Protein AF-A0A941CXC3-F1 (afdb_monomer)

Organism: NCBI:txid2803784

Secondary structure (DSSP, 8-state):
---------------SSHHHHHHHHH--SS-S-HHHHHHHHHHHHHHHHHS-HHHHHHHHHHHHHSHHHHHHHHHHHHHHHHH---TT--TTHHHHHHHHHHHTS-HHHHHHHHHT-B-TTSSBS-SSHHHHHHHHHHHHHHHS----------HHHHHHHTT-PPPPPP------HHHHHHHHHHHHT--

Solvent-accessible surface area (backbone atoms only — not comparable to full-atom values): 11355 Å² total; per-residue (Å²): 137,88,79,86,79,79,86,76,70,84,74,81,85,71,62,98,41,72,68,54,28,42,49,47,28,55,55,82,83,68,84,57,52,70,68,57,32,50,52,30,50,49,52,51,52,53,50,36,73,73,43,57,81,85,52,29,59,63,43,45,44,50,50,56,72,19,64,49,30,45,48,52,53,50,49,53,51,52,39,53,61,54,24,57,56,62,100,80,56,54,79,35,51,40,39,50,28,38,40,52,26,50,72,70,44,55,74,69,50,30,40,52,60,25,52,68,38,54,43,99,84,70,47,64,64,33,96,42,42,67,56,41,50,50,50,37,50,49,52,26,58,70,40,39,84,72,80,69,78,74,74,73,67,50,74,64,58,50,38,57,72,70,69,46,72,74,80,76,78,79,75,83,79,76,84,53,72,73,61,59,55,55,55,59,56,55,64,64,74,74,111

Mean predicted aligned error: 15.55 Å

pLDDT: mean 77.93, std 18.04, range [36.62, 97.31]

Foldseek 3Di:
DDDDDDPPDDQPPQDPDLVRLLVLLQDPPCPHDLSNVLVSLLVLVVCLVVDDPVCVVVSVCSQCVGPNNVVLVVLVVQLCVQLDQDPPDAPPSSLVSNLVSLVPDDQSSLQSVQQCDADPVSHRPDPHSVVVSVVSVVSNVVRDPPPPPPPPQPPVNVCVVVVNDPPDPPDDDDDPVVNVVVVVVVVVVVD

Structure (mmCIF, N/CA/C/O backbone):
data_AF-A0A941CXC3-F1
#
_entry.id   AF-A0A941CXC3-F1
#
loop_
_atom_site.group_PDB
_atom_site.id
_atom_site.type_symbol
_atom_site.label_atom_id
_atom_site.label_alt_id
_atom_site.label_comp_id
_atom_site.label_asym_id
_atom_site.label_entity_id
_atom_site.label_seq_id
_atom_site.pdbx_PDB_ins_code
_atom_site.Cartn_x
_atom_site.Cartn_y
_atom_site.Cartn_z
_atom_site.occupancy
_atom_site.B_iso_or_equiv
_atom_site.auth_seq_id
_atom_site.auth_comp_id
_atom_site.auth_asym_id
_atom_site.auth_atom_id
_atom_site.pdbx_PDB_model_num
ATOM 1 N N . MET A 1 1 ? -27.968 24.958 -20.791 1.00 41.75 1 MET A N 1
ATOM 2 C CA . MET A 1 1 ? -27.416 23.774 -21.482 1.00 41.75 1 MET A CA 1
ATOM 3 C C . MET A 1 1 ? -26.017 23.541 -20.934 1.00 41.75 1 MET A C 1
ATOM 5 O O . MET A 1 1 ? -25.109 24.283 -21.275 1.00 41.75 1 MET A O 1
ATOM 9 N N . GLN A 1 2 ? -25.897 22.619 -19.978 1.00 43.62 2 GLN A N 1
ATOM 10 C CA . GLN A 1 2 ? -24.629 22.172 -19.398 1.00 43.62 2 GLN A CA 1
ATOM 11 C C . GLN A 1 2 ? -23.952 21.214 -20.383 1.00 43.62 2 GLN A C 1
ATOM 13 O O . GLN A 1 2 ? -24.609 20.297 -20.870 1.00 43.62 2 GLN A O 1
ATOM 18 N N . ILE A 1 3 ? -22.657 21.391 -20.635 1.00 44.69 3 ILE A N 1
ATOM 19 C CA . ILE A 1 3 ? -21.800 20.315 -21.138 1.00 44.69 3 ILE A CA 1
ATOM 20 C C . ILE A 1 3 ? -20.687 20.101 -20.119 1.00 44.69 3 ILE A C 1
ATOM 22 O O . ILE A 1 3 ? -19.848 20.969 -19.884 1.00 44.69 3 ILE A O 1
ATOM 26 N N . ALA A 1 4 ? -20.772 18.958 -19.444 1.00 44.84 4 ALA A N 1
ATOM 27 C CA . ALA A 1 4 ? -19.771 18.455 -18.529 1.00 44.84 4 ALA A CA 1
ATOM 28 C C . ALA A 1 4 ? -18.527 18.090 -19.344 1.00 44.84 4 ALA A C 1
ATOM 30 O O . ALA A 1 4 ? -18.592 17.210 -20.199 1.00 44.84 4 ALA A O 1
ATOM 31 N N . ASN A 1 5 ? -17.414 18.780 -19.097 1.00 40.44 5 ASN A N 1
ATOM 32 C CA . ASN A 1 5 ? -16.121 18.349 -19.602 1.00 40.44 5 ASN A CA 1
ATOM 33 C C . ASN A 1 5 ? -15.460 17.524 -18.501 1.00 40.44 5 ASN A C 1
ATOM 35 O O . ASN A 1 5 ? -14.990 18.049 -17.492 1.00 40.44 5 ASN A O 1
ATOM 39 N N . THR A 1 6 ? -15.549 16.213 -18.673 1.00 45.56 6 THR A N 1
ATOM 40 C CA . THR A 1 6 ? -15.003 15.190 -17.794 1.00 45.56 6 THR A CA 1
ATOM 41 C C . THR A 1 6 ? -13.493 15.387 -17.671 1.00 45.56 6 THR A C 1
ATOM 43 O O . THR A 1 6 ? -12.761 15.266 -18.652 1.00 45.56 6 THR A O 1
ATOM 46 N N . LEU A 1 7 ? -13.029 15.697 -16.460 1.00 43.31 7 LEU A N 1
ATOM 47 C CA . LEU A 1 7 ? -11.620 15.693 -16.069 1.00 43.31 7 LEU A CA 1
ATOM 48 C C . LEU A 1 7 ? -11.106 14.245 -16.061 1.00 43.31 7 LEU A C 1
ATOM 50 O O . LEU A 1 7 ? -11.007 13.613 -15.016 1.00 43.31 7 LEU A O 1
ATOM 54 N N . ALA A 1 8 ? -10.791 13.711 -17.238 1.00 42.72 8 ALA A N 1
ATOM 55 C CA . ALA A 1 8 ? -9.829 12.627 -17.359 1.00 42.72 8 ALA A CA 1
ATOM 56 C C . ALA A 1 8 ? -8.440 13.277 -17.319 1.00 42.72 8 ALA A C 1
ATOM 58 O O . ALA A 1 8 ? -7.957 13.797 -18.324 1.00 42.72 8 ALA A O 1
ATOM 59 N N . GLY A 1 9 ? -7.837 13.340 -16.129 1.00 36.62 9 GLY A N 1
ATOM 60 C CA . GLY A 1 9 ? -6.429 13.715 -16.007 1.00 36.62 9 GLY A CA 1
ATOM 61 C C . GLY A 1 9 ? -5.564 12.753 -16.835 1.00 36.62 9 GLY A C 1
ATOM 62 O O . GLY A 1 9 ? -5.909 11.573 -16.935 1.00 36.62 9 GLY A O 1
ATOM 63 N N . PRO A 1 10 ? -4.472 13.221 -17.463 1.00 45.19 10 PRO A N 1
ATOM 64 C CA . PRO A 1 10 ? -3.587 12.339 -18.209 1.00 45.19 10 PRO A CA 1
ATOM 65 C C . PRO A 1 10 ? -2.981 11.316 -17.245 1.00 45.19 10 PRO A C 1
ATOM 67 O O . PRO A 1 10 ? -2.214 11.677 -16.354 1.00 45.19 10 PRO A O 1
ATOM 70 N N . SER A 1 11 ? -3.321 10.036 -17.419 1.00 43.31 11 SER A N 1
ATOM 71 C CA . SER A 1 11 ? -2.554 8.948 -16.815 1.00 43.31 11 SER A CA 1
ATOM 72 C C . SER A 1 11 ? -1.090 9.125 -17.236 1.00 43.31 11 SER A C 1
ATOM 74 O O . SER A 1 11 ? -0.839 9.323 -18.431 1.00 43.31 11 SER A O 1
ATOM 76 N N . PRO A 1 12 ? -0.119 9.114 -16.306 1.00 49.69 12 PRO A N 1
ATOM 77 C CA . PRO A 1 12 ? 1.278 9.275 -16.671 1.00 49.69 12 PRO A CA 1
ATOM 78 C C . PRO A 1 12 ? 1.664 8.147 -17.631 1.00 49.69 12 PRO A C 1
ATOM 80 O O . PRO A 1 12 ? 1.609 6.970 -17.278 1.00 49.69 12 PRO A O 1
ATOM 83 N N . VAL A 1 13 ? 2.012 8.518 -18.866 1.00 45.94 13 VAL A N 1
ATOM 84 C CA . VAL A 1 13 ? 2.498 7.592 -19.891 1.00 45.94 13 VAL A CA 1
ATOM 85 C C . VAL A 1 13 ? 3.809 7.008 -19.382 1.00 45.94 13 VAL A C 1
ATOM 87 O O . VAL A 1 13 ? 4.840 7.682 -19.362 1.00 45.94 13 VAL A O 1
ATOM 90 N N . LEU A 1 14 ? 3.746 5.773 -18.898 1.00 53.84 14 LEU A N 1
ATOM 91 C CA . LEU A 1 14 ? 4.909 5.040 -18.435 1.00 53.84 14 LEU A CA 1
ATOM 92 C C . LEU A 1 14 ? 5.689 4.470 -19.626 1.00 53.84 14 LEU A C 1
ATOM 94 O O . LEU A 1 14 ? 5.080 4.095 -20.627 1.00 53.84 14 LEU A O 1
ATOM 98 N N . PRO A 1 15 ? 7.023 4.367 -19.549 1.00 52.00 15 PRO A N 1
ATOM 99 C CA . PRO A 1 15 ? 7.791 3.795 -20.638 1.00 52.00 15 PRO A CA 1
ATOM 100 C C . PRO A 1 15 ? 7.637 2.265 -20.663 1.00 52.00 15 PRO A C 1
ATOM 102 O O . PRO A 1 15 ? 7.879 1.593 -19.666 1.00 52.00 15 PRO A O 1
ATOM 105 N N . ASP A 1 16 ? 7.303 1.716 -21.833 1.00 60.91 16 ASP A N 1
ATOM 106 C CA . ASP A 1 16 ? 6.946 0.305 -22.102 1.00 60.91 16 ASP A CA 1
ATOM 107 C C . ASP A 1 16 ? 7.996 -0.766 -21.709 1.00 60.91 16 ASP A C 1
ATOM 109 O O . ASP A 1 16 ? 7.760 -1.975 -21.830 1.00 60.91 16 ASP A O 1
ATOM 113 N N . THR A 1 17 ? 9.172 -0.360 -21.223 1.00 72.81 17 THR A N 1
ATOM 114 C CA . THR A 1 17 ? 10.321 -1.247 -20.996 1.00 72.81 17 THR A CA 1
ATOM 115 C C . THR A 1 17 ? 10.717 -1.344 -19.524 1.00 72.81 17 THR A C 1
ATOM 117 O O . THR A 1 17 ? 10.723 -0.358 -18.788 1.00 72.81 17 THR A O 1
ATOM 120 N N . VAL A 1 18 ? 11.161 -2.540 -19.120 1.00 79.31 18 VAL A N 1
ATOM 121 C CA . VAL A 1 18 ? 11.690 -2.828 -17.772 1.00 79.31 18 VAL A CA 1
ATOM 122 C C . VAL A 1 18 ? 12.831 -1.880 -17.395 1.00 79.31 18 VAL A C 1
ATOM 124 O O . VAL A 1 18 ? 12.894 -1.412 -16.263 1.00 79.31 18 VAL A O 1
ATOM 127 N N . ALA A 1 19 ? 13.718 -1.567 -18.345 1.00 79.88 19 ALA A N 1
ATOM 128 C CA . ALA A 1 19 ? 14.849 -0.671 -18.117 1.00 79.88 19 ALA A CA 1
ATOM 129 C C . ALA A 1 19 ? 14.396 0.754 -17.771 1.00 79.88 19 ALA A C 1
ATOM 131 O O . ALA A 1 19 ? 14.942 1.376 -16.865 1.00 79.88 19 ALA A O 1
ATOM 132 N N . ALA A 1 20 ? 13.375 1.261 -18.459 1.00 81.44 20 ALA A N 1
ATOM 133 C CA . ALA A 1 20 ? 12.888 2.609 -18.231 1.00 81.44 20 ALA A CA 1
ATOM 134 C C . ALA A 1 20 ? 12.071 2.720 -16.933 1.00 81.44 20 ALA A C 1
ATOM 136 O O . ALA A 1 20 ? 12.259 3.675 -16.183 1.00 81.44 20 ALA A O 1
ATOM 137 N N . ALA A 1 21 ? 11.262 1.709 -16.597 1.00 83.06 21 ALA A N 1
ATOM 138 C CA . ALA A 1 21 ? 10.631 1.627 -15.280 1.00 83.06 21 ALA A CA 1
ATOM 139 C C . ALA A 1 21 ? 11.682 1.534 -14.155 1.00 83.06 21 ALA A C 1
ATOM 141 O O . ALA A 1 21 ? 11.579 2.231 -13.148 1.00 83.06 21 ALA A O 1
ATOM 142 N N . ALA A 1 22 ? 12.751 0.753 -14.345 1.00 85.38 22 ALA A N 1
ATOM 143 C CA . ALA A 1 22 ? 13.839 0.657 -13.374 1.00 85.38 22 ALA A CA 1
ATOM 144 C C . ALA A 1 22 ? 14.574 1.993 -13.175 1.00 85.38 22 ALA A C 1
ATOM 146 O O . ALA A 1 22 ? 14.933 2.311 -12.042 1.00 85.38 22 ALA A O 1
ATOM 147 N N . LEU A 1 23 ? 14.767 2.789 -14.233 1.00 87.56 23 LEU A N 1
ATOM 148 C CA . LEU A 1 23 ? 15.344 4.135 -14.134 1.00 87.56 23 LEU A CA 1
ATOM 149 C C . LEU A 1 23 ? 14.471 5.073 -13.294 1.00 87.56 23 LEU A C 1
ATOM 151 O O . LEU A 1 23 ? 15.000 5.757 -12.423 1.00 87.56 23 LEU A O 1
ATOM 155 N N . VAL A 1 24 ? 13.149 5.050 -13.497 1.00 89.38 24 VAL A N 1
ATOM 156 C CA . VAL A 1 24 ? 12.194 5.824 -12.683 1.00 89.38 24 VAL A CA 1
ATOM 157 C C . VAL A 1 24 ? 12.299 5.435 -11.204 1.00 89.38 24 VAL A C 1
ATOM 159 O O . VAL A 1 24 ? 12.355 6.307 -10.339 1.00 89.38 24 VAL A O 1
ATOM 162 N N . LEU A 1 25 ? 12.410 4.137 -10.895 1.00 90.25 25 LEU A N 1
ATOM 163 C CA . LEU A 1 25 ? 12.574 3.662 -9.513 1.00 90.25 25 LEU A CA 1
ATOM 164 C C . LEU A 1 25 ? 13.929 4.024 -8.882 1.00 90.25 25 LEU A C 1
ATOM 166 O O . LEU A 1 25 ? 14.043 4.077 -7.654 1.00 90.25 25 LEU A O 1
ATOM 170 N N . HIS A 1 26 ? 14.959 4.242 -9.705 1.00 91.06 26 HIS A N 1
ATOM 171 C CA . HIS A 1 26 ? 16.300 4.647 -9.274 1.00 91.06 26 HIS A CA 1
ATOM 172 C C . HIS A 1 26 ? 16.500 6.157 -9.217 1.00 91.06 26 HIS A C 1
ATOM 174 O O . HIS A 1 26 ? 17.567 6.604 -8.783 1.00 91.06 26 HIS A O 1
ATOM 180 N N . ASP A 1 27 ? 15.497 6.941 -9.607 1.00 87.88 27 ASP A N 1
ATOM 181 C CA . ASP A 1 27 ? 15.598 8.383 -9.547 1.00 87.88 27 ASP A CA 1
ATOM 182 C C . ASP A 1 27 ? 15.726 8.871 -8.096 1.00 87.88 27 ASP A C 1
ATOM 184 O O . ASP A 1 27 ? 14.856 8.665 -7.251 1.00 87.88 27 ASP A O 1
ATOM 188 N N . ARG A 1 28 ? 16.846 9.542 -7.823 1.00 85.25 28 ARG A N 1
ATOM 189 C CA . ARG A 1 28 ? 17.132 10.237 -6.559 1.00 85.25 28 ARG A CA 1
ATOM 190 C C . ARG A 1 28 ? 17.134 11.753 -6.720 1.00 85.25 28 ARG A C 1
ATOM 192 O O . ARG A 1 28 ? 17.307 12.462 -5.735 1.00 85.25 28 ARG A O 1
ATOM 199 N N . SER A 1 29 ? 17.005 12.242 -7.953 1.00 84.88 29 SER A N 1
ATOM 200 C CA . SER A 1 29 ? 17.050 13.671 -8.264 1.00 84.88 29 SER A CA 1
ATOM 201 C C . SER A 1 29 ? 15.715 14.372 -8.012 1.00 84.88 29 SER A C 1
ATOM 203 O O . SER A 1 29 ? 15.680 15.599 -7.961 1.00 84.88 29 SER A O 1
ATOM 205 N N . GLY A 1 30 ? 14.634 13.602 -7.830 1.00 81.50 30 GLY A N 1
ATOM 206 C CA . GLY A 1 30 ? 13.275 14.124 -7.694 1.00 81.50 30 GLY A CA 1
ATOM 207 C C . GLY A 1 30 ? 12.657 14.527 -9.035 1.00 81.50 30 GLY A C 1
ATOM 208 O O . GLY A 1 30 ? 11.661 15.243 -9.057 1.00 81.50 30 GLY A O 1
ATOM 209 N N . ALA A 1 31 ? 13.246 14.093 -10.151 1.00 86.38 31 ALA A N 1
ATOM 210 C CA . ALA A 1 31 ? 12.710 14.309 -11.490 1.00 86.38 31 ALA A CA 1
ATOM 211 C C . ALA A 1 31 ? 11.446 13.473 -11.746 1.00 86.38 31 ALA A C 1
ATOM 213 O O . ALA A 1 31 ? 10.583 13.879 -12.522 1.00 86.38 31 ALA A O 1
ATOM 214 N N . SER A 1 32 ? 11.337 12.312 -11.099 1.00 88.81 32 SER A N 1
ATOM 215 C CA . SER A 1 32 ? 10.154 11.456 -11.127 1.00 88.81 32 SER A CA 1
ATOM 216 C C . SER A 1 32 ? 9.243 11.780 -9.948 1.00 88.81 32 SER A C 1
ATOM 218 O O . SER A 1 32 ? 9.668 11.756 -8.794 1.00 88.81 32 SER A O 1
ATOM 220 N N . SER A 1 33 ? 7.971 12.043 -10.235 1.00 90.38 33 SER A N 1
ATOM 221 C CA . SER A 1 33 ? 6.933 12.184 -9.208 1.00 90.38 33 SER A CA 1
ATOM 222 C C . SER A 1 33 ? 6.647 10.854 -8.501 1.00 90.38 33 SER A C 1
ATOM 224 O O . SER A 1 33 ? 6.893 9.774 -9.048 1.00 90.38 33 SER A O 1
ATOM 226 N N . LEU A 1 34 ? 6.071 10.925 -7.298 1.00 90.06 34 LEU A N 1
ATOM 227 C CA . LEU A 1 34 ? 5.675 9.742 -6.531 1.00 90.06 34 LEU A CA 1
ATOM 228 C C . LEU A 1 34 ? 4.693 8.850 -7.309 1.00 90.06 34 LEU A C 1
ATOM 230 O O . LEU A 1 34 ? 4.873 7.635 -7.343 1.00 90.06 34 LEU A O 1
ATOM 234 N N . ASP A 1 35 ? 3.716 9.435 -8.005 1.00 88.19 35 ASP A N 1
ATOM 235 C CA . ASP A 1 35 ? 2.773 8.695 -8.853 1.00 88.19 35 ASP A CA 1
ATOM 236 C C . ASP A 1 35 ? 3.461 7.948 -10.001 1.00 88.19 35 ASP A C 1
ATOM 238 O O . ASP A 1 35 ? 3.111 6.805 -10.306 1.00 88.19 35 ASP A O 1
ATOM 242 N N . GLN A 1 36 ? 4.478 8.558 -10.619 1.00 89.56 36 GLN A N 1
ATOM 243 C CA . GLN A 1 36 ? 5.278 7.903 -11.656 1.00 89.56 36 GLN A CA 1
ATOM 244 C C . GLN A 1 36 ? 6.085 6.734 -11.083 1.00 89.56 36 GLN A C 1
ATOM 246 O O . GLN A 1 36 ? 6.129 5.666 -11.694 1.00 89.56 36 GLN A O 1
ATOM 251 N N . GLN A 1 37 ? 6.686 6.909 -9.904 1.00 91.69 37 GLN A N 1
ATOM 252 C CA . GLN A 1 37 ? 7.426 5.846 -9.221 1.00 91.69 37 GLN A CA 1
ATOM 253 C C . GLN A 1 37 ? 6.510 4.695 -8.791 1.00 91.69 37 GLN A C 1
ATOM 255 O O . GLN A 1 37 ? 6.845 3.534 -9.024 1.00 91.69 37 GLN A O 1
ATOM 260 N N . LEU A 1 38 ? 5.328 4.992 -8.243 1.00 90.81 38 LEU A N 1
ATOM 261 C CA . LEU A 1 38 ? 4.326 3.987 -7.879 1.00 90.81 38 LEU A CA 1
ATOM 262 C C . LEU A 1 38 ? 3.837 3.205 -9.093 1.00 90.81 38 LEU A C 1
ATOM 264 O O . LEU A 1 38 ? 3.817 1.976 -9.062 1.00 90.81 38 LEU A O 1
ATOM 268 N N . SER A 1 39 ? 3.509 3.902 -10.177 1.00 88.69 39 SER A N 1
ATOM 269 C CA . SER A 1 39 ? 3.046 3.260 -11.406 1.00 88.69 39 SER A CA 1
ATOM 270 C C . SER A 1 39 ? 4.140 2.373 -12.024 1.00 88.69 39 SER A C 1
ATOM 272 O O . SER A 1 39 ? 3.863 1.245 -12.429 1.00 88.69 39 SER A O 1
ATOM 274 N N . ALA A 1 40 ? 5.406 2.814 -12.011 1.00 90.31 40 ALA A N 1
ATOM 275 C CA . ALA A 1 40 ? 6.552 2.000 -12.435 1.00 90.31 40 ALA A CA 1
ATOM 276 C C . ALA A 1 40 ? 6.787 0.779 -11.553 1.00 90.31 40 ALA A C 1
ATOM 278 O O . ALA A 1 40 ? 7.082 -0.307 -12.056 1.00 90.31 40 ALA A O 1
ATOM 279 N N . TYR A 1 41 ? 6.623 0.941 -10.245 1.00 91.06 41 TYR A N 1
ATOM 280 C CA . TYR A 1 41 ? 6.741 -0.155 -9.300 1.00 91.06 41 TYR A CA 1
ATOM 281 C C . TYR A 1 41 ? 5.651 -1.204 -9.535 1.00 91.06 41 TYR A C 1
ATOM 283 O O . TYR A 1 41 ? 5.946 -2.397 -9.581 1.00 91.06 41 TYR A O 1
ATOM 291 N N . GLN A 1 42 ? 4.405 -0.775 -9.734 1.00 89.00 42 GLN A N 1
ATOM 292 C CA . GLN A 1 42 ? 3.274 -1.664 -9.997 1.00 89.00 42 GLN A CA 1
ATOM 293 C C . GLN A 1 42 ? 3.405 -2.398 -11.335 1.00 89.00 42 GLN A C 1
ATOM 295 O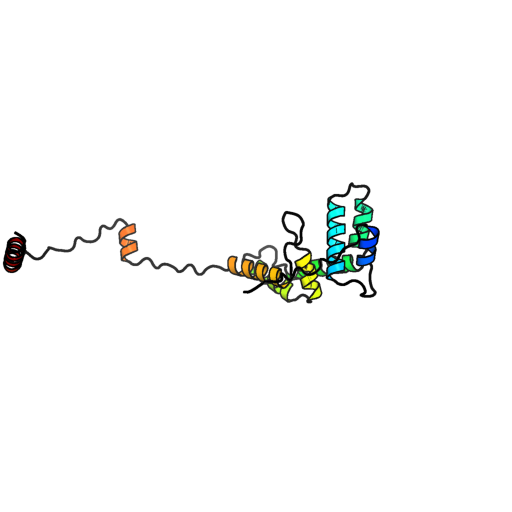 O . GLN A 1 42 ? 3.167 -3.606 -11.372 1.00 89.00 42 GLN A O 1
ATOM 300 N N . ASP A 1 43 ? 3.824 -1.715 -12.406 1.00 87.38 43 ASP A N 1
ATOM 301 C CA . ASP A 1 43 ? 4.060 -2.353 -13.707 1.00 87.38 43 ASP A CA 1
ATOM 302 C C . ASP A 1 43 ? 5.152 -3.427 -13.598 1.00 87.38 43 ASP A C 1
ATOM 304 O O . ASP A 1 43 ? 4.943 -4.585 -13.968 1.00 87.38 43 ASP A O 1
ATOM 308 N N . LEU A 1 44 ? 6.290 -3.098 -12.975 1.00 88.50 44 LEU A N 1
ATOM 309 C CA . LEU A 1 44 ? 7.363 -4.067 -12.739 1.00 88.50 44 LEU A CA 1
ATOM 310 C C . LEU A 1 44 ? 6.921 -5.225 -11.837 1.00 88.50 44 LEU A C 1
ATOM 312 O O . LEU A 1 44 ? 7.269 -6.374 -12.113 1.00 88.50 44 LEU A O 1
ATOM 316 N N . ALA A 1 45 ? 6.132 -4.961 -10.794 1.00 89.12 45 ALA A N 1
ATOM 317 C CA . ALA A 1 45 ? 5.595 -5.994 -9.912 1.00 89.12 45 ALA A CA 1
ATOM 318 C C . ALA A 1 45 ? 4.606 -6.913 -10.644 1.00 89.12 45 ALA A C 1
ATOM 320 O O . ALA A 1 45 ? 4.628 -8.128 -10.443 1.00 89.12 45 ALA A O 1
ATOM 321 N N . SER A 1 46 ? 3.772 -6.359 -11.526 1.00 86.88 46 SER A N 1
ATOM 322 C CA . SER A 1 46 ? 2.854 -7.121 -12.374 1.00 86.88 46 SER A CA 1
ATOM 323 C C . SER A 1 46 ? 3.615 -8.032 -13.339 1.00 86.88 46 SER A C 1
ATOM 325 O O . SER A 1 46 ? 3.389 -9.246 -13.366 1.00 86.88 46 SER A O 1
ATOM 327 N N . ARG A 1 47 ? 4.613 -7.480 -14.040 1.00 87.31 47 ARG A N 1
ATOM 328 C CA . ARG A 1 47 ? 5.508 -8.243 -14.921 1.00 87.31 47 ARG A CA 1
ATOM 329 C C . ARG A 1 47 ? 6.260 -9.325 -14.157 1.00 87.31 47 ARG A C 1
ATOM 331 O O . ARG A 1 47 ? 6.355 -10.443 -14.645 1.00 87.31 47 ARG A O 1
ATOM 338 N N . TRP A 1 48 ? 6.736 -9.041 -12.944 1.00 88.44 48 TRP A N 1
ATOM 339 C CA . TRP A 1 48 ? 7.402 -10.030 -12.095 1.00 88.44 48 TRP A CA 1
ATOM 340 C C . TRP A 1 48 ? 6.490 -11.213 -11.741 1.00 88.44 48 TRP A C 1
ATOM 342 O O . TRP A 1 48 ? 6.933 -12.360 -11.816 1.00 88.44 48 TRP A O 1
ATOM 352 N N . ARG A 1 49 ? 5.210 -10.965 -11.417 1.00 84.94 49 ARG A N 1
ATOM 353 C CA . ARG A 1 49 ? 4.233 -12.039 -11.146 1.00 84.94 49 ARG A CA 1
ATOM 354 C C . ARG A 1 49 ? 3.991 -12.919 -12.375 1.00 84.94 49 ARG A C 1
ATOM 356 O O . ARG A 1 49 ? 3.878 -14.135 -12.231 1.00 84.94 49 ARG A O 1
ATOM 363 N N . ALA A 1 50 ? 3.936 -12.317 -13.562 1.00 85.94 50 ALA A N 1
ATOM 364 C CA . ALA A 1 50 ? 3.716 -13.021 -14.826 1.00 85.94 50 ALA A CA 1
ATOM 365 C C . ALA A 1 50 ? 4.993 -13.652 -15.421 1.00 85.94 50 ALA A C 1
ATOM 367 O O . ALA A 1 50 ? 4.902 -14.518 -16.290 1.00 85.94 50 ALA A O 1
ATOM 368 N N . ALA A 1 51 ? 6.180 -13.237 -14.969 1.00 86.00 51 ALA A N 1
ATOM 369 C CA . ALA A 1 51 ? 7.452 -13.629 -15.565 1.00 86.00 51 ALA A CA 1
ATOM 370 C C . ALA A 1 51 ? 7.820 -15.107 -15.314 1.00 86.00 51 ALA A C 1
ATOM 372 O O . ALA A 1 51 ? 7.528 -15.654 -14.237 1.00 86.00 51 ALA A O 1
ATOM 373 N N . PRO A 1 52 ? 8.535 -15.745 -16.264 1.00 83.81 52 PRO A N 1
ATOM 374 C CA . PRO A 1 52 ? 9.169 -17.042 -16.053 1.00 83.81 52 PRO A CA 1
ATOM 375 C C . PRO A 1 52 ? 10.324 -16.936 -15.045 1.00 83.81 52 PRO A C 1
ATOM 377 O O . PRO A 1 52 ? 10.875 -15.861 -14.802 1.00 83.81 52 PRO A O 1
ATOM 380 N N . SER A 1 53 ? 10.725 -18.069 -14.460 1.00 79.00 53 SER A N 1
ATOM 381 C CA . SER A 1 53 ? 11.738 -18.112 -13.393 1.00 79.00 53 SER A CA 1
ATOM 382 C C . SER A 1 53 ? 13.085 -17.475 -13.770 1.00 79.00 53 SER A C 1
ATOM 384 O O . SER A 1 53 ? 13.754 -16.953 -12.883 1.00 79.00 53 SER A O 1
ATOM 386 N N . SER A 1 54 ? 13.467 -17.481 -15.054 1.00 78.19 54 SER A N 1
ATOM 387 C CA . SER A 1 54 ? 14.704 -16.857 -15.556 1.00 78.19 54 SER A CA 1
ATOM 388 C C . SER A 1 54 ? 14.727 -15.338 -15.374 1.00 78.19 54 SER A C 1
ATOM 390 O O . SER A 1 54 ? 15.763 -14.772 -15.035 1.00 78.19 54 SER A O 1
ATOM 392 N N . ASP A 1 55 ? 13.575 -14.686 -15.536 1.00 79.19 55 ASP A N 1
ATOM 393 C CA . ASP A 1 55 ? 13.479 -13.224 -15.605 1.00 79.19 55 ASP A CA 1
ATOM 394 C C . ASP A 1 55 ? 13.052 -12.629 -14.257 1.00 79.19 55 ASP A C 1
ATOM 396 O O . ASP A 1 55 ? 13.328 -11.465 -13.948 1.00 79.19 55 ASP A O 1
ATOM 400 N N . ARG A 1 56 ? 12.439 -13.453 -13.395 1.00 85.00 56 ARG A N 1
ATOM 401 C CA . ARG A 1 56 ? 12.020 -13.059 -12.044 1.00 85.00 56 ARG A CA 1
ATOM 402 C C . ARG A 1 56 ? 13.162 -12.540 -11.189 1.00 85.00 56 ARG A C 1
ATOM 404 O O . ARG A 1 56 ? 12.922 -11.652 -10.379 1.00 85.00 56 ARG A O 1
ATOM 411 N N . GLN A 1 57 ? 14.378 -13.068 -11.326 1.00 84.38 57 GLN A N 1
ATOM 412 C CA . GLN A 1 57 ? 15.493 -12.625 -10.487 1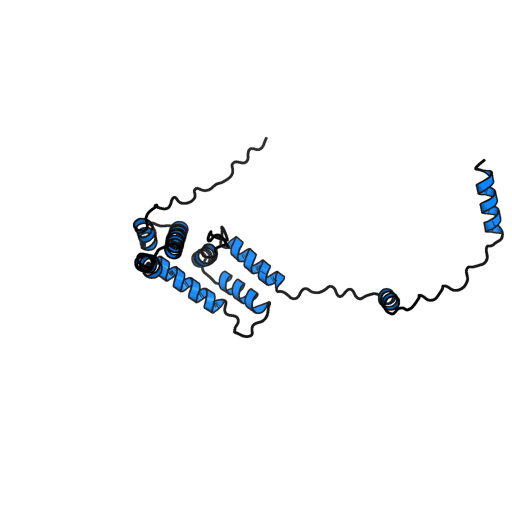.00 84.38 57 GLN A CA 1
ATOM 413 C C . GLN A 1 57 ? 15.927 -11.194 -10.830 1.00 84.38 57 GLN A C 1
ATOM 415 O O . GLN A 1 57 ? 16.146 -10.388 -9.927 1.00 84.38 57 GLN A O 1
ATOM 420 N N . ALA A 1 58 ? 16.010 -10.859 -12.120 1.00 82.50 58 ALA A N 1
ATOM 421 C CA . ALA A 1 58 ? 16.361 -9.512 -12.566 1.00 82.50 58 ALA A CA 1
ATOM 422 C C . ALA A 1 58 ? 15.273 -8.494 -12.187 1.00 82.50 58 ALA A C 1
ATOM 424 O O . ALA A 1 58 ? 15.574 -7.428 -11.650 1.00 82.50 58 ALA A O 1
ATOM 425 N N . LEU A 1 59 ? 14.004 -8.858 -12.392 1.00 86.38 59 LEU A N 1
ATOM 426 C CA . LEU A 1 59 ? 12.855 -8.037 -12.007 1.00 86.38 59 LEU A CA 1
ATOM 427 C C . LEU A 1 59 ? 12.754 -7.858 -10.485 1.00 86.38 59 LEU A C 1
ATOM 429 O O . LEU A 1 59 ? 12.492 -6.753 -10.018 1.00 86.38 59 LEU A O 1
ATOM 433 N N . ALA A 1 60 ? 13.026 -8.910 -9.704 1.00 86.94 60 ALA A N 1
ATOM 434 C CA . ALA A 1 60 ? 13.067 -8.820 -8.246 1.00 86.94 60 ALA A CA 1
ATOM 435 C C . ALA A 1 60 ? 14.133 -7.824 -7.787 1.00 86.94 60 ALA A C 1
ATOM 437 O O . ALA A 1 60 ? 13.822 -6.943 -6.995 1.00 86.94 60 ALA A O 1
ATOM 438 N N . LYS A 1 61 ? 15.354 -7.902 -8.333 1.00 84.19 61 LYS A N 1
ATOM 439 C CA . LYS A 1 61 ? 16.412 -6.934 -8.014 1.00 84.19 61 LYS A CA 1
ATOM 440 C C . LYS A 1 61 ? 15.993 -5.502 -8.331 1.00 84.19 61 LYS A C 1
ATOM 442 O O . LYS A 1 61 ? 16.154 -4.634 -7.483 1.00 84.19 61 LYS A O 1
ATOM 447 N N . ALA A 1 62 ? 15.398 -5.253 -9.497 1.00 84.44 62 ALA A N 1
ATOM 448 C CA . ALA A 1 62 ? 14.912 -3.917 -9.847 1.00 84.44 62 ALA A CA 1
ATOM 449 C C . ALA A 1 62 ? 13.851 -3.394 -8.852 1.00 84.44 62 ALA A C 1
ATOM 451 O O . ALA A 1 62 ? 13.868 -2.218 -8.483 1.00 84.44 62 ALA A O 1
ATOM 452 N N . LEU A 1 63 ? 12.963 -4.273 -8.376 1.00 89.44 63 LEU A N 1
ATOM 453 C CA . LEU A 1 63 ? 11.931 -3.941 -7.392 1.00 89.44 63 LEU A CA 1
ATOM 454 C C . LEU A 1 63 ? 12.479 -3.747 -5.973 1.00 89.44 63 LEU A C 1
ATOM 456 O O . LEU A 1 63 ? 11.953 -2.906 -5.255 1.00 89.44 63 LEU A O 1
ATOM 460 N N . THR A 1 64 ? 13.494 -4.504 -5.546 1.00 88.88 64 THR A N 1
ATOM 461 C CA . THR A 1 64 ? 13.963 -4.502 -4.146 1.00 88.88 64 THR A CA 1
ATOM 462 C C . THR A 1 64 ? 15.216 -3.668 -3.904 1.00 88.88 64 THR A C 1
ATOM 464 O O . THR A 1 64 ? 15.403 -3.155 -2.805 1.00 88.88 64 THR A O 1
ATOM 467 N N . GLU A 1 65 ? 16.102 -3.546 -4.892 1.00 89.19 65 GLU A N 1
ATOM 468 C CA . GLU A 1 65 ? 17.370 -2.812 -4.756 1.00 89.19 65 GLU A CA 1
ATOM 469 C C . GLU A 1 65 ? 17.224 -1.324 -5.110 1.00 89.19 65 GLU A C 1
ATOM 471 O O . GLU A 1 65 ? 18.099 -0.522 -4.777 1.00 89.19 65 GLU A O 1
ATOM 476 N N . SER A 1 66 ? 16.107 -0.929 -5.732 1.00 91.75 66 SER A N 1
ATOM 477 C CA . SER A 1 66 ? 15.840 0.476 -6.029 1.00 91.75 66 SER A CA 1
ATOM 478 C C . SER A 1 66 ? 15.581 1.295 -4.751 1.00 91.75 66 SER A C 1
ATOM 480 O O . SER A 1 66 ? 14.955 0.796 -3.812 1.00 91.75 66 SER A O 1
ATOM 482 N N . PRO A 1 67 ? 16.005 2.574 -4.699 1.00 92.38 67 PRO A N 1
ATOM 483 C CA . PRO A 1 67 ? 15.673 3.497 -3.611 1.00 92.38 67 PRO A CA 1
ATOM 484 C C . PRO A 1 67 ? 14.172 3.558 -3.323 1.00 92.38 67 PRO A C 1
ATOM 486 O O . PRO A 1 67 ? 13.764 3.526 -2.162 1.00 92.38 67 PRO A O 1
ATOM 489 N N . PHE A 1 68 ? 13.345 3.595 -4.373 1.00 93.56 68 PHE A N 1
ATOM 490 C CA . PHE A 1 68 ? 11.897 3.572 -4.211 1.00 93.56 68 PHE A CA 1
ATOM 491 C C . PHE A 1 68 ? 11.398 2.241 -3.634 1.00 93.56 68 PHE A C 1
ATOM 493 O O . PHE A 1 68 ? 10.591 2.238 -2.708 1.00 93.56 68 PHE A O 1
ATOM 500 N N . GLY A 1 69 ? 11.925 1.108 -4.104 1.00 93.00 69 GLY A N 1
ATOM 501 C CA . GLY A 1 69 ? 11.623 -0.211 -3.547 1.00 93.00 69 GLY A CA 1
ATOM 502 C C . GLY A 1 69 ? 11.962 -0.341 -2.061 1.00 93.00 69 GLY A C 1
ATOM 503 O O . GLY A 1 69 ? 11.163 -0.859 -1.278 1.00 93.00 69 GLY A O 1
ATOM 504 N N . GLN A 1 70 ? 13.111 0.198 -1.646 1.00 94.06 70 GLN A N 1
ATOM 505 C CA . GLN A 1 70 ? 13.506 0.265 -0.237 1.00 94.06 70 GLN A CA 1
ATOM 506 C C . GLN A 1 70 ? 12.557 1.145 0.582 1.00 94.06 70 GLN A C 1
ATOM 508 O O . GLN A 1 70 ? 12.192 0.773 1.700 1.00 94.06 70 GLN A O 1
ATOM 513 N N . ARG A 1 71 ? 12.119 2.284 0.025 1.00 94.31 71 ARG A N 1
ATOM 514 C CA . ARG A 1 71 ? 11.103 3.143 0.649 1.00 94.31 71 ARG A CA 1
ATOM 515 C C . ARG A 1 71 ? 9.800 2.375 0.845 1.00 94.31 71 ARG A C 1
ATOM 517 O O . ARG A 1 71 ? 9.338 2.288 1.974 1.00 94.31 71 ARG A O 1
ATOM 524 N N . VAL A 1 72 ? 9.278 1.737 -0.205 1.00 94.44 72 VAL A N 1
ATOM 525 C CA . VAL A 1 72 ? 8.072 0.893 -0.143 1.00 94.44 72 VAL A CA 1
ATOM 526 C C . VAL A 1 72 ? 8.188 -0.152 0.967 1.00 94.44 72 VAL A C 1
ATOM 528 O O . VAL A 1 72 ? 7.308 -0.250 1.821 1.00 94.44 72 VAL A O 1
ATOM 531 N N . GLN A 1 73 ? 9.290 -0.903 1.005 1.00 93.88 73 GLN A N 1
ATOM 532 C CA . GLN A 1 73 ? 9.498 -1.932 2.022 1.00 93.88 73 GLN A CA 1
ATOM 533 C C . GLN A 1 73 ? 9.540 -1.342 3.439 1.00 93.88 73 GLN A C 1
ATOM 535 O O . GLN A 1 73 ? 8.933 -1.894 4.359 1.00 93.88 73 GLN A O 1
ATOM 540 N N . SER A 1 74 ? 10.246 -0.226 3.626 1.00 95.31 74 SER A N 1
ATOM 541 C CA . SER A 1 74 ? 10.329 0.472 4.910 1.00 95.31 74 SER A CA 1
ATOM 542 C C . SER A 1 74 ? 8.952 0.950 5.378 1.00 95.31 74 SER A C 1
ATOM 544 O O . SER A 1 74 ? 8.543 0.641 6.500 1.00 95.31 74 SER A O 1
ATOM 546 N N . THR A 1 75 ? 8.204 1.619 4.498 1.00 96.31 75 THR A N 1
ATOM 547 C CA . THR A 1 75 ? 6.863 2.144 4.767 1.00 96.31 75 THR A CA 1
ATOM 548 C C . THR A 1 75 ? 5.890 1.019 5.124 1.00 96.31 75 THR A C 1
ATOM 550 O O . THR A 1 75 ? 5.220 1.094 6.153 1.00 96.31 75 THR A O 1
ATOM 553 N N . LEU A 1 76 ? 5.863 -0.075 4.353 1.00 95.38 76 LEU A N 1
ATOM 554 C CA . LEU A 1 76 ? 4.998 -1.227 4.637 1.00 95.38 76 LEU A CA 1
ATOM 555 C C . LEU A 1 76 ? 5.359 -1.920 5.956 1.00 95.38 76 LEU A C 1
ATOM 557 O O . LEU A 1 76 ? 4.467 -2.317 6.708 1.00 95.38 76 LEU A O 1
ATOM 561 N N . ASN A 1 77 ? 6.650 -2.043 6.274 1.00 95.88 77 ASN A N 1
ATOM 562 C CA . ASN A 1 77 ? 7.099 -2.619 7.541 1.00 95.88 77 ASN A CA 1
ATOM 563 C C . ASN A 1 77 ? 6.711 -1.743 8.738 1.00 95.88 77 ASN A C 1
ATOM 565 O O . ASN A 1 77 ? 6.251 -2.260 9.759 1.00 95.88 77 ASN A O 1
ATOM 569 N N . ALA A 1 78 ? 6.894 -0.425 8.624 1.00 94.31 78 ALA A N 1
ATOM 570 C CA . ALA A 1 78 ? 6.502 0.529 9.654 1.00 94.31 78 ALA A CA 1
ATOM 571 C C . ALA A 1 78 ? 4.983 0.512 9.869 1.00 94.31 78 ALA A C 1
ATOM 573 O O . ALA A 1 78 ? 4.531 0.359 11.006 1.00 94.31 78 ALA A O 1
ATOM 574 N N . PHE A 1 79 ? 4.210 0.565 8.781 1.00 96.06 79 PHE A N 1
ATOM 575 C CA . PHE A 1 79 ? 2.753 0.484 8.812 1.00 96.06 79 PHE A CA 1
ATOM 576 C C . PHE A 1 79 ? 2.268 -0.826 9.439 1.00 96.06 79 PHE A C 1
ATOM 578 O O . PHE A 1 79 ? 1.482 -0.792 10.379 1.00 96.06 79 PHE A O 1
ATOM 585 N N . THR A 1 80 ? 2.781 -1.979 8.998 1.00 94.69 80 THR A N 1
ATOM 586 C CA . THR A 1 80 ? 2.376 -3.295 9.528 1.00 94.69 80 THR A CA 1
ATOM 587 C C . THR A 1 80 ? 2.669 -3.411 11.021 1.00 94.69 80 THR A C 1
ATOM 589 O O . THR A 1 80 ? 1.842 -3.909 11.784 1.00 94.69 80 THR A O 1
ATOM 592 N N . ARG A 1 81 ? 3.830 -2.914 11.467 1.00 95.81 81 ARG A N 1
ATOM 593 C CA . ARG A 1 81 ? 4.189 -2.895 12.890 1.00 95.81 81 ARG A CA 1
ATOM 594 C C . ARG A 1 81 ? 3.261 -1.988 13.698 1.00 95.81 81 ARG A C 1
ATOM 596 O O . ARG A 1 81 ? 2.872 -2.366 14.797 1.00 95.81 81 ARG A O 1
ATOM 603 N N . ALA A 1 82 ? 2.910 -0.817 13.172 1.00 94.69 82 ALA A N 1
ATOM 604 C CA . ALA A 1 82 ? 2.002 0.117 13.836 1.00 94.69 82 ALA A CA 1
ATOM 605 C C . ALA A 1 82 ? 0.549 -0.392 13.865 1.00 94.69 82 ALA A C 1
ATOM 607 O O . ALA A 1 82 ? -0.148 -0.215 14.864 1.00 94.69 82 ALA A O 1
ATOM 608 N N . ALA A 1 83 ? 0.110 -1.059 12.795 1.00 94.88 83 ALA A N 1
ATOM 609 C CA . ALA A 1 83 ? -1.222 -1.642 12.659 1.00 94.88 83 ALA A CA 1
ATOM 610 C C . ALA A 1 83 ? -1.397 -2.940 13.467 1.00 94.88 83 ALA A C 1
ATOM 612 O O . ALA A 1 83 ? -2.519 -3.414 13.643 1.00 94.88 83 ALA A O 1
ATOM 613 N N . TRP A 1 84 ? -0.307 -3.527 13.973 1.00 93.50 84 TRP A N 1
ATOM 614 C CA . TRP A 1 84 ? -0.350 -4.761 14.746 1.00 93.50 84 TRP A CA 1
ATOM 615 C C . TRP A 1 84 ? -1.080 -4.564 16.081 1.00 93.50 84 TRP A C 1
ATOM 617 O O . TRP A 1 84 ? -0.567 -3.952 17.018 1.00 93.50 84 TRP A O 1
ATOM 627 N N . ALA A 1 85 ? -2.280 -5.134 16.183 1.00 92.81 85 ALA A N 1
ATOM 628 C CA . ALA A 1 85 ? -3.090 -5.094 17.400 1.00 92.81 85 ALA A CA 1
ATOM 629 C C . ALA A 1 85 ? -2.757 -6.217 18.401 1.00 92.81 85 ALA A C 1
ATOM 631 O O . ALA A 1 85 ? -3.197 -6.177 19.545 1.00 92.81 85 ALA A O 1
ATOM 632 N N . GLY A 1 86 ? -1.949 -7.202 18.001 1.00 92.44 86 GLY A N 1
ATOM 633 C CA . GLY A 1 86 ? -1.628 -8.368 18.821 1.00 92.44 86 GLY A CA 1
ATOM 634 C C . GLY A 1 86 ? -2.408 -9.627 18.424 1.00 92.44 86 GLY A C 1
ATOM 635 O O . GLY A 1 86 ? -3.438 -9.554 17.759 1.00 92.44 86 GLY A O 1
ATOM 636 N N . PRO A 1 87 ? -1.941 -10.810 18.857 1.00 90.94 87 PRO A N 1
ATOM 637 C CA . PRO A 1 87 ? -2.459 -12.102 18.394 1.00 90.94 87 PRO A CA 1
ATOM 638 C C . PRO A 1 87 ? -3.844 -12.470 18.950 1.00 90.94 87 PRO A C 1
ATOM 640 O O . PRO A 1 87 ? -4.437 -13.448 18.510 1.00 90.94 87 PRO A O 1
ATOM 643 N N . ARG A 1 88 ? -4.342 -11.733 19.948 1.00 91.12 88 ARG A N 1
ATOM 644 C CA . ARG A 1 88 ? -5.651 -11.956 20.587 1.00 91.12 88 ARG A CA 1
ATOM 645 C C . ARG A 1 88 ? -6.596 -10.766 20.434 1.00 91.12 88 ARG A C 1
ATOM 647 O O . ARG A 1 88 ? -7.634 -10.742 21.087 1.00 91.12 88 ARG A O 1
ATOM 654 N N . ALA A 1 89 ? -6.222 -9.778 19.624 1.00 89.19 89 ALA A N 1
ATOM 655 C CA . ALA A 1 89 ? -7.065 -8.620 19.395 1.00 89.19 89 ALA A CA 1
ATOM 656 C C . ALA A 1 89 ? -8.343 -9.053 18.671 1.00 89.19 89 ALA A C 1
ATOM 658 O O . ALA A 1 89 ? -8.293 -9.756 17.660 1.00 89.19 89 ALA A O 1
ATOM 659 N N . VAL A 1 90 ? -9.484 -8.634 19.207 1.00 90.00 90 VAL A N 1
ATOM 660 C CA . VAL A 1 90 ? -10.804 -8.887 18.627 1.00 90.00 90 VAL A CA 1
ATOM 661 C C . VAL A 1 90 ? -11.383 -7.577 18.092 1.00 90.00 90 VAL A C 1
ATOM 663 O O . VAL A 1 90 ? -11.049 -6.511 18.615 1.00 90.00 90 VAL A O 1
ATOM 666 N N . PRO A 1 91 ? -12.231 -7.613 17.048 1.00 90.88 91 PRO A N 1
ATOM 667 C CA . PRO A 1 91 ? -12.899 -6.411 16.555 1.00 90.88 91 PRO A CA 1
ATOM 668 C C . PRO A 1 91 ? -13.591 -5.636 17.695 1.00 90.88 91 PRO A C 1
ATOM 670 O O . PRO A 1 91 ? -14.191 -6.275 18.564 1.00 90.88 91 PRO A O 1
ATOM 673 N N . PRO A 1 92 ? -13.520 -4.289 17.729 1.00 92.62 92 PRO A N 1
ATOM 674 C CA . PRO A 1 92 ? -13.002 -3.385 16.692 1.00 92.62 92 PRO A CA 1
ATOM 675 C C . PRO A 1 92 ? -11.519 -2.969 16.840 1.00 92.62 92 PRO A C 1
ATOM 677 O O . PRO A 1 92 ? -11.054 -2.108 16.090 1.00 92.62 92 PRO A O 1
ATOM 680 N N . GLU A 1 93 ? -10.764 -3.513 17.805 1.00 93.12 93 GLU A N 1
ATOM 681 C CA . GLU A 1 93 ? -9.384 -3.066 18.088 1.00 93.12 93 GLU A CA 1
ATOM 682 C C . GLU A 1 93 ? -8.432 -3.149 16.878 1.00 93.12 93 GLU A C 1
ATOM 684 O O . GLU A 1 93 ? -7.743 -2.158 16.610 1.00 93.12 93 GLU A O 1
ATOM 689 N N . PRO A 1 94 ? -8.384 -4.261 16.112 1.00 93.56 94 PRO A N 1
ATOM 690 C CA . PRO A 1 94 ? -7.561 -4.348 14.907 1.00 93.56 94 PRO A CA 1
ATOM 691 C C . PRO A 1 94 ? -7.877 -3.263 13.877 1.00 93.56 94 PRO A C 1
ATOM 693 O O . PRO A 1 94 ? -6.963 -2.649 13.330 1.00 93.56 94 PRO A O 1
ATOM 696 N N . GLN A 1 95 ? -9.161 -2.981 13.644 1.00 94.69 95 GLN A N 1
ATOM 697 C CA . GLN A 1 95 ? -9.600 -1.971 12.682 1.00 94.69 95 GLN A CA 1
ATOM 698 C C . GLN A 1 95 ? -9.207 -0.563 13.145 1.00 94.69 95 GLN A C 1
ATOM 700 O O . GLN A 1 95 ? -8.736 0.248 12.348 1.00 94.69 95 GLN A O 1
ATOM 705 N N . ALA A 1 96 ? -9.332 -0.286 14.446 1.00 94.81 96 ALA A N 1
ATOM 706 C CA . ALA A 1 96 ? -8.946 0.998 15.022 1.00 94.81 96 ALA A CA 1
ATOM 707 C C . ALA A 1 96 ? -7.430 1.222 14.930 1.00 94.81 96 ALA A C 1
ATOM 709 O O . ALA A 1 96 ? -6.984 2.310 14.565 1.00 94.81 96 ALA A O 1
ATOM 710 N N . LYS A 1 97 ? -6.634 0.182 15.210 1.00 95.38 97 LYS A N 1
ATOM 711 C CA . LYS A 1 97 ? -5.173 0.214 15.063 1.00 95.38 97 LYS A CA 1
ATOM 712 C C . LYS A 1 97 ? -4.750 0.434 13.622 1.00 95.38 97 LYS A C 1
ATOM 714 O O . LYS A 1 97 ? -3.845 1.224 13.386 1.00 95.38 97 LYS A O 1
ATOM 719 N N . LEU A 1 98 ? -5.411 -0.217 12.674 1.00 95.50 98 LEU A N 1
ATOM 720 C CA . LEU A 1 98 ? -5.075 -0.103 11.262 1.00 95.50 98 LEU A CA 1
ATOM 721 C C . LEU A 1 98 ? -5.387 1.298 10.707 1.00 95.50 98 LEU A C 1
ATOM 723 O O . LEU A 1 98 ? -4.533 1.887 10.045 1.00 95.50 98 LEU A O 1
ATOM 727 N N . LEU A 1 99 ? -6.542 1.879 11.058 1.00 96.62 99 LEU A N 1
ATOM 728 C CA . LEU A 1 99 ? -6.861 3.275 10.730 1.00 96.62 99 LEU A CA 1
ATOM 729 C C . LEU A 1 99 ? -5.880 4.252 11.394 1.00 96.62 99 LEU A C 1
ATOM 731 O O . LEU A 1 99 ? -5.356 5.141 10.732 1.00 96.62 99 LEU A O 1
ATOM 735 N N . SER A 1 100 ? -5.588 4.068 12.684 1.00 97.00 100 SER A N 1
ATOM 736 C CA . SER A 1 100 ? -4.638 4.923 13.404 1.00 97.00 100 SER A CA 1
ATOM 737 C C . SER A 1 100 ? -3.218 4.821 12.847 1.00 97.00 100 SER A C 1
ATOM 739 O O . SER A 1 100 ? -2.507 5.822 12.828 1.00 97.00 100 SER A O 1
ATOM 741 N N . ALA A 1 101 ? -2.789 3.631 12.426 1.00 97.31 101 ALA A N 1
ATOM 742 C CA . ALA A 1 101 ? -1.488 3.422 11.808 1.00 97.31 101 ALA A CA 1
ATOM 743 C C . ALA A 1 101 ? -1.401 4.149 10.468 1.00 97.31 101 ALA A C 1
ATOM 745 O O . ALA A 1 101 ? -0.372 4.750 10.191 1.00 97.31 101 ALA A O 1
ATOM 746 N N . PHE A 1 102 ? -2.475 4.130 9.674 1.00 97.31 102 PHE A N 1
ATOM 747 C CA . PHE A 1 102 ? -2.539 4.846 8.405 1.00 97.31 102 PHE A CA 1
ATOM 748 C C . PHE A 1 102 ? -2.524 6.366 8.608 1.00 97.31 102 PHE A C 1
ATOM 750 O O . PHE A 1 102 ? -1.712 7.057 8.000 1.00 97.31 102 PHE A O 1
ATOM 757 N N . ASP A 1 103 ? -3.353 6.877 9.524 1.00 97.06 103 ASP A N 1
ATOM 758 C CA . ASP A 1 103 ? -3.432 8.308 9.846 1.00 97.06 103 ASP A CA 1
ATOM 759 C C . ASP A 1 103 ? -2.113 8.862 10.429 1.00 97.06 103 ASP A C 1
ATOM 761 O O . ASP A 1 103 ? -1.865 10.063 10.356 1.00 97.06 103 ASP A O 1
ATOM 765 N N . GLY A 1 104 ? -1.262 8.001 11.002 1.00 95.69 104 GLY A N 1
ATOM 766 C CA . GLY A 1 104 ? 0.058 8.364 11.526 1.00 95.69 104 GLY A CA 1
ATOM 767 C C . GLY A 1 104 ? 1.188 8.399 10.489 1.00 95.69 104 GLY A C 1
ATOM 768 O O . GLY A 1 104 ? 2.308 8.770 10.839 1.00 95.69 104 GLY A O 1
ATOM 769 N N . LEU A 1 105 ? 0.932 7.992 9.242 1.00 96.25 105 LEU A N 1
ATOM 770 C CA . LEU A 1 105 ? 1.910 8.047 8.152 1.00 96.25 105 LEU A CA 1
ATOM 771 C C . LEU A 1 105 ? 2.029 9.463 7.571 1.00 96.25 105 LEU A C 1
ATOM 773 O O . LEU A 1 105 ? 1.083 10.250 7.630 1.00 96.25 105 LEU A O 1
ATOM 777 N N . SER A 1 106 ? 3.180 9.762 6.958 1.00 96.31 106 SER A N 1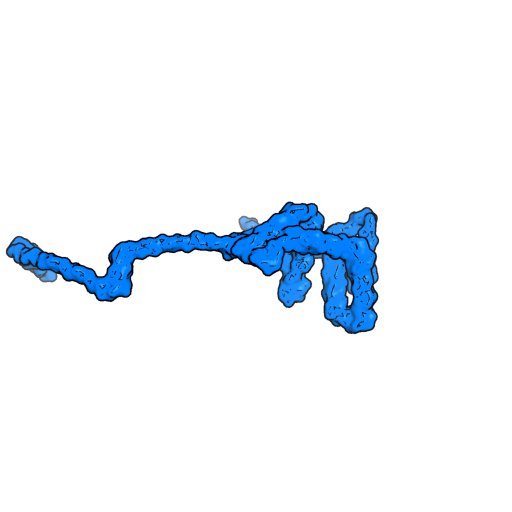
ATOM 778 C CA . SER A 1 106 ? 3.339 10.954 6.114 1.00 96.31 106 SER A CA 1
ATOM 779 C C . SER A 1 106 ? 2.438 10.877 4.873 1.00 96.31 106 SER A C 1
ATOM 781 O O . SER A 1 106 ? 2.030 9.786 4.485 1.00 96.31 106 SER A O 1
ATOM 783 N N . GLU A 1 107 ? 2.133 12.008 4.230 1.00 94.69 107 GLU A N 1
ATOM 784 C CA . GLU A 1 107 ? 1.252 12.042 3.046 1.00 94.69 107 GLU A CA 1
ATOM 785 C C . GLU A 1 107 ? 1.757 11.132 1.913 1.00 94.69 107 GLU A C 1
ATOM 787 O O . GLU A 1 107 ? 1.013 10.288 1.413 1.00 94.69 107 GLU A O 1
ATOM 792 N N . ASP A 1 108 ? 3.051 11.204 1.597 1.00 94.00 108 ASP A N 1
ATOM 793 C CA . ASP A 1 108 ? 3.683 10.305 0.630 1.00 94.00 108 ASP A CA 1
ATOM 794 C C . ASP A 1 108 ? 3.553 8.826 1.032 1.00 94.00 108 ASP A C 1
ATOM 796 O O . ASP A 1 108 ? 3.296 7.958 0.199 1.00 94.00 108 ASP A O 1
ATOM 800 N N . ASP A 1 109 ? 3.753 8.506 2.313 1.00 95.12 109 ASP A N 1
ATOM 801 C CA . ASP A 1 109 ? 3.665 7.129 2.803 1.00 95.12 109 ASP A CA 1
ATOM 802 C C . ASP A 1 109 ? 2.221 6.612 2.778 1.00 95.12 109 ASP A C 1
ATOM 804 O O . ASP A 1 109 ? 1.990 5.439 2.477 1.00 95.12 109 ASP A O 1
ATOM 808 N N . GLN A 1 110 ? 1.241 7.482 3.037 1.00 95.81 110 GLN A N 1
ATOM 809 C CA . GLN A 1 110 ? -0.175 7.176 2.849 1.00 95.81 110 GLN A CA 1
ATOM 810 C C . GLN A 1 110 ? -0.472 6.868 1.380 1.00 95.81 110 GLN A C 1
ATOM 812 O O . GLN A 1 110 ? -1.183 5.903 1.096 1.00 95.81 110 GLN A O 1
ATOM 817 N N . GLN A 1 111 ? 0.107 7.629 0.447 1.00 94.69 111 GLN A N 1
ATOM 818 C CA . GLN A 1 111 ? -0.015 7.378 -0.989 1.00 94.69 111 GLN A CA 1
ATOM 819 C C . GLN A 1 111 ? 0.640 6.063 -1.408 1.00 94.69 111 GLN A C 1
ATOM 821 O O . GLN A 1 111 ? 0.042 5.314 -2.180 1.00 94.69 111 GLN A O 1
ATOM 826 N N . ILE A 1 112 ? 1.794 5.712 -0.837 1.00 94.50 112 ILE A N 1
ATOM 827 C CA . ILE A 1 112 ? 2.421 4.404 -1.058 1.00 94.50 112 ILE A CA 1
ATOM 828 C C . ILE A 1 112 ? 1.522 3.272 -0.551 1.00 94.50 112 ILE A C 1
ATOM 830 O O . ILE A 1 112 ? 1.240 2.332 -1.293 1.00 94.50 112 ILE A O 1
ATOM 834 N N . VAL A 1 113 ? 1.049 3.344 0.696 1.00 94.81 113 VAL A N 1
ATOM 835 C CA . VAL A 1 113 ? 0.221 2.277 1.282 1.00 94.81 113 VAL A CA 1
ATOM 836 C C . VAL A 1 113 ? -1.106 2.132 0.543 1.00 94.81 113 VAL A C 1
ATOM 838 O O . VAL A 1 113 ? -1.518 1.003 0.287 1.00 94.81 113 VAL A O 1
ATOM 841 N N . ALA A 1 114 ? -1.765 3.238 0.191 1.00 93.81 114 ALA A N 1
ATOM 842 C CA . ALA A 1 114 ? -3.026 3.216 -0.544 1.00 93.81 114 ALA A CA 1
ATOM 843 C C . ALA A 1 114 ? -2.840 2.716 -1.983 1.00 93.81 114 ALA A C 1
ATOM 845 O O . ALA A 1 114 ? -3.580 1.840 -2.423 1.00 93.81 114 ALA A O 1
ATOM 846 N N . GLY A 1 115 ? -1.822 3.216 -2.690 1.00 89.88 115 GLY A N 1
ATOM 847 C CA . GLY A 1 115 ? -1.542 2.849 -4.078 1.00 89.88 115 GLY A CA 1
ATOM 848 C C . GLY A 1 115 ? -1.090 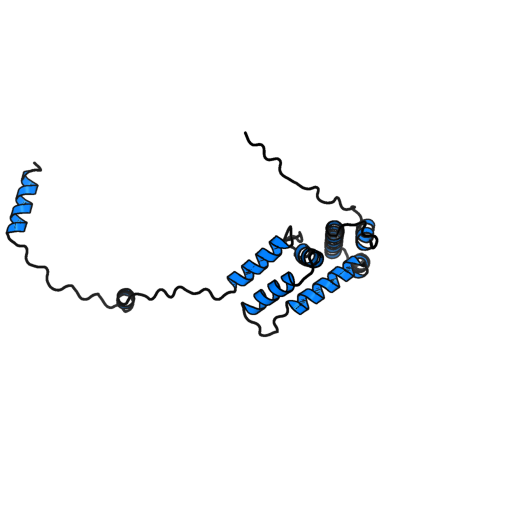1.399 -4.251 1.00 89.88 115 GLY A C 1
ATOM 849 O O . GLY A 1 115 ? -1.245 0.832 -5.327 1.00 89.88 115 GLY A O 1
ATOM 850 N N . LEU A 1 116 ? -0.545 0.764 -3.212 1.00 90.94 116 LEU A N 1
ATOM 851 C CA . LEU A 1 116 ? -0.167 -0.653 -3.255 1.00 90.94 116 LEU A CA 1
ATOM 852 C C . LEU A 1 116 ? -1.316 -1.610 -2.941 1.00 90.94 116 LEU A C 1
ATOM 854 O O . LEU A 1 116 ? -1.158 -2.819 -3.129 1.00 90.94 116 LEU A O 1
ATOM 858 N N . GLN A 1 117 ? -2.463 -1.102 -2.489 1.00 89.56 117 GLN A N 1
ATOM 859 C CA . GLN A 1 117 ? -3.651 -1.936 -2.404 1.00 89.56 117 GLN A CA 1
ATOM 860 C C . GLN A 1 117 ? -4.114 -2.251 -3.816 1.00 89.56 117 GLN A C 1
ATOM 862 O O . GLN A 1 117 ? -4.417 -1.350 -4.596 1.00 89.56 117 GLN A O 1
ATOM 867 N N . VAL A 1 118 ? -4.173 -3.538 -4.133 1.00 80.00 118 VAL A N 1
ATOM 868 C CA . VAL A 1 118 ? -4.648 -4.024 -5.423 1.00 80.00 118 VAL A CA 1
ATOM 869 C C . VAL A 1 118 ? -5.974 -4.746 -5.259 1.00 80.00 118 VAL A C 1
ATOM 871 O O . VAL A 1 118 ? -6.215 -5.406 -4.247 1.00 80.00 118 VAL A O 1
ATOM 874 N N . ASP A 1 119 ? -6.842 -4.614 -6.251 1.00 80.00 119 ASP A N 1
ATOM 875 C CA . ASP A 1 119 ? -8.074 -5.387 -6.324 1.00 80.00 119 ASP A CA 1
ATOM 876 C C . ASP A 1 119 ? -7.819 -6.820 -6.840 1.00 80.00 119 ASP A C 1
ATOM 878 O O . ASP A 1 119 ? -6.685 -7.232 -7.104 1.00 80.00 119 ASP A O 1
ATOM 882 N N . GLY A 1 120 ? -8.889 -7.605 -7.004 1.00 62.44 120 GLY A N 1
ATOM 883 C CA . GLY A 1 120 ? -8.801 -8.976 -7.520 1.00 62.44 120 GLY A CA 1
ATOM 884 C C . GLY A 1 120 ? -8.268 -9.089 -8.956 1.00 62.44 120 GLY A C 1
ATOM 885 O O . GLY A 1 120 ? -7.914 -10.188 -9.376 1.00 62.44 120 GLY A O 1
ATOM 886 N N . SER A 1 121 ? -8.189 -7.979 -9.698 1.00 64.94 121 SER A N 1
ATOM 887 C CA . SER A 1 121 ? -7.597 -7.903 -11.038 1.00 64.94 121 SER A CA 1
ATOM 888 C C . SER A 1 121 ? -6.117 -7.498 -11.018 1.00 64.94 121 SER A C 1
ATOM 890 O O . SER A 1 121 ? -5.440 -7.580 -12.042 1.00 64.94 121 SER A O 1
ATOM 892 N N . GLY A 1 122 ? -5.588 -7.106 -9.853 1.00 65.31 122 GLY A N 1
ATOM 893 C CA . GLY A 1 122 ? -4.218 -6.624 -9.699 1.00 65.31 122 GLY A CA 1
ATOM 894 C C . GLY A 1 122 ? -4.037 -5.138 -10.026 1.00 65.31 122 GLY A C 1
ATOM 895 O O . GLY A 1 122 ? -2.896 -4.674 -10.013 1.00 65.31 122 GLY A O 1
ATOM 896 N N . ALA A 1 123 ? -5.124 -4.411 -10.307 1.00 69.50 123 ALA A N 1
ATOM 897 C CA . ALA A 1 123 ? -5.132 -2.964 -10.508 1.00 69.50 123 ALA A CA 1
ATOM 898 C C . ALA A 1 123 ? -5.202 -2.228 -9.157 1.00 69.50 123 ALA A C 1
ATOM 900 O O . ALA A 1 123 ? -5.666 -2.822 -8.179 1.00 69.50 123 ALA A O 1
ATOM 901 N N . PRO A 1 124 ? -4.769 -0.955 -9.070 1.00 75.69 124 PRO A N 1
ATOM 902 C CA . PRO A 1 124 ? -4.911 -0.159 -7.853 1.00 75.69 124 PRO A CA 1
ATOM 903 C C . PRO A 1 124 ? -6.370 -0.125 -7.393 1.00 75.69 124 PRO A C 1
ATOM 905 O O . PRO A 1 124 ? -7.254 0.292 -8.137 1.00 75.69 124 PRO A O 1
ATOM 908 N N . ALA A 1 125 ? -6.621 -0.568 -6.162 1.00 80.88 125 ALA A N 1
ATOM 909 C CA . ALA A 1 125 ? -7.969 -0.657 -5.600 1.00 80.88 125 ALA A CA 1
ATOM 910 C C . ALA A 1 125 ? -8.532 0.719 -5.204 1.00 80.88 125 ALA A C 1
ATOM 912 O O . ALA A 1 125 ? -9.742 0.864 -5.036 1.00 80.88 125 ALA A O 1
ATOM 913 N N . PHE A 1 126 ? -7.658 1.716 -5.040 1.00 85.12 126 PHE A N 1
ATOM 914 C CA . PHE A 1 126 ? -8.009 3.079 -4.654 1.00 85.12 126 PHE A CA 1
ATOM 915 C C . PHE A 1 126 ? -7.264 4.072 -5.543 1.00 85.12 126 PHE A C 1
ATOM 917 O O . PHE A 1 126 ? -6.074 3.902 -5.810 1.00 85.12 126 PHE A O 1
ATOM 924 N N . GLY A 1 127 ? -7.960 5.122 -5.976 1.00 76.44 127 GLY A N 1
ATOM 925 C CA . GLY A 1 127 ? -7.385 6.227 -6.739 1.00 76.44 127 GLY A CA 1
ATOM 926 C C . GLY A 1 127 ? -6.754 7.302 -5.855 1.00 76.44 127 GLY A C 1
ATOM 927 O O . GLY A 1 127 ? -6.061 8.178 -6.365 1.00 76.44 127 GLY A O 1
ATOM 928 N N . SER A 1 128 ? -6.982 7.264 -4.535 1.00 89.00 128 SER A N 1
ATOM 929 C CA . SER A 1 128 ? -6.385 8.222 -3.599 1.00 89.00 128 SER A CA 1
ATOM 930 C C . SER A 1 128 ? -6.188 7.668 -2.178 1.00 89.00 128 SER A C 1
ATOM 932 O O . SER A 1 128 ? -6.903 6.752 -1.753 1.00 89.00 128 SER A O 1
ATOM 934 N N . PRO A 1 129 ? -5.284 8.275 -1.379 1.00 93.56 129 PRO A N 1
ATOM 935 C CA . PRO A 1 129 ? -5.156 7.971 0.049 1.00 93.56 129 PRO A CA 1
ATOM 936 C C . PRO A 1 129 ? -6.457 8.192 0.830 1.00 93.56 129 PRO A C 1
ATOM 938 O O . PRO A 1 129 ? -6.767 7.451 1.763 1.00 93.56 129 PRO A O 1
ATOM 941 N N . ALA A 1 130 ? -7.238 9.203 0.440 1.00 95.06 130 ALA A N 1
ATOM 942 C CA . ALA A 1 130 ? -8.495 9.551 1.091 1.00 95.06 130 ALA A CA 1
ATOM 943 C C . ALA A 1 130 ? -9.558 8.455 0.922 1.00 95.06 130 ALA A C 1
ATOM 945 O O . ALA A 1 130 ? -10.261 8.137 1.881 1.00 95.06 130 ALA A O 1
ATOM 946 N N . GLU A 1 131 ? -9.649 7.847 -0.263 1.00 94.50 131 GLU A N 1
ATOM 947 C CA . GLU A 1 131 ? -10.546 6.713 -0.520 1.00 94.50 131 GLU A CA 1
ATOM 948 C C . GLU A 1 131 ? -10.173 5.500 0.331 1.00 94.50 131 GLU A C 1
ATOM 950 O O . GLU A 1 131 ? -11.038 4.901 0.975 1.00 94.50 131 GLU A O 1
ATOM 955 N N . TYR A 1 132 ? -8.879 5.177 0.407 1.00 95.44 132 TYR A N 1
ATOM 956 C CA . TYR A 1 132 ? -8.423 4.084 1.258 1.00 95.44 132 TYR A CA 1
ATOM 957 C C . TYR A 1 132 ? -8.722 4.368 2.735 1.00 95.44 132 TYR A C 1
ATOM 959 O O . TYR A 1 132 ? -9.299 3.527 3.424 1.00 95.44 132 TYR A O 1
ATOM 967 N N . ARG A 1 133 ? -8.458 5.588 3.217 1.00 96.44 133 ARG A N 1
ATOM 968 C CA . ARG A 1 133 ? -8.819 6.007 4.580 1.00 96.44 133 ARG A CA 1
ATOM 969 C C . ARG A 1 133 ? -10.316 5.863 4.859 1.00 96.44 133 ARG A C 1
ATOM 971 O O . ARG A 1 133 ? -10.701 5.393 5.930 1.00 96.44 133 ARG A O 1
ATOM 978 N N . GLN A 1 134 ? -11.171 6.266 3.917 1.00 96.75 134 GLN A N 1
ATOM 979 C CA . GLN A 1 134 ? -12.620 6.103 4.043 1.00 96.75 134 GLN A CA 1
ATOM 980 C C . GLN A 1 134 ? -13.010 4.631 4.151 1.00 96.75 134 GLN A C 1
ATOM 982 O O . GLN A 1 134 ? -13.841 4.292 4.994 1.00 96.75 134 GLN A O 1
ATOM 987 N N . ARG A 1 135 ? -12.374 3.751 3.370 1.00 95.62 135 ARG A N 1
ATOM 988 C CA . ARG A 1 135 ? -12.568 2.305 3.494 1.00 95.62 135 ARG A CA 1
ATOM 989 C C . ARG A 1 135 ? -12.188 1.800 4.887 1.00 95.62 135 ARG A C 1
ATOM 991 O O . ARG A 1 135 ? -12.992 1.116 5.511 1.00 95.62 135 ARG A O 1
ATOM 998 N N . LEU A 1 136 ? -11.033 2.203 5.417 1.00 95.50 136 LEU A N 1
ATOM 999 C CA . LEU A 1 136 ? -10.607 1.820 6.770 1.00 95.50 136 LEU A CA 1
ATOM 1000 C C . LEU A 1 136 ? -11.587 2.288 7.849 1.00 95.50 136 LEU A C 1
ATOM 1002 O O . LEU A 1 136 ? -11.889 1.558 8.794 1.00 95.50 136 LEU A O 1
ATOM 1006 N N . LYS A 1 137 ? -12.120 3.503 7.696 1.00 95.88 137 LYS A N 1
ATOM 1007 C CA . LYS A 1 137 ? -13.145 4.042 8.591 1.00 95.88 137 LYS A CA 1
ATOM 1008 C C . LYS A 1 137 ? -14.446 3.240 8.512 1.00 95.88 137 LYS A C 1
ATOM 1010 O O . LYS A 1 137 ? -15.038 2.969 9.552 1.00 95.88 137 LYS A O 1
ATOM 1015 N N . ALA A 1 138 ? -14.877 2.859 7.311 1.00 95.44 138 ALA A N 1
ATOM 1016 C CA . ALA A 1 138 ? -16.064 2.033 7.114 1.00 95.44 138 ALA A CA 1
ATOM 1017 C C . ALA A 1 138 ? -15.896 0.635 7.733 1.00 95.44 138 ALA A C 1
ATOM 1019 O O . ALA A 1 138 ? -16.813 0.145 8.385 1.00 95.44 138 ALA A O 1
ATOM 1020 N N . ASP A 1 139 ? -14.717 0.024 7.596 1.00 93.62 139 ASP A N 1
ATOM 1021 C CA . ASP A 1 139 ? -14.420 -1.276 8.205 1.00 93.62 139 ASP A CA 1
ATOM 1022 C C . ASP A 1 139 ? -14.413 -1.190 9.745 1.00 93.62 139 ASP A C 1
ATOM 1024 O O . ASP A 1 139 ? -14.910 -2.094 10.419 1.00 93.62 139 ASP A O 1
ATOM 1028 N N . LEU A 1 140 ? -13.907 -0.090 10.316 1.00 94.19 140 LEU A N 1
ATOM 1029 C CA . LEU A 1 140 ? -13.981 0.176 11.757 1.00 94.19 140 LEU A CA 1
ATOM 1030 C C . LEU A 1 140 ? -15.424 0.354 12.246 1.00 94.19 140 LEU A C 1
ATOM 1032 O O . LEU A 1 140 ? -15.789 -0.209 13.276 1.00 94.19 140 LEU A O 1
ATOM 1036 N N . ASP A 1 141 ? -16.235 1.123 11.522 1.00 93.81 141 ASP A N 1
ATOM 1037 C CA . ASP A 1 141 ? -17.651 1.328 11.842 1.00 93.81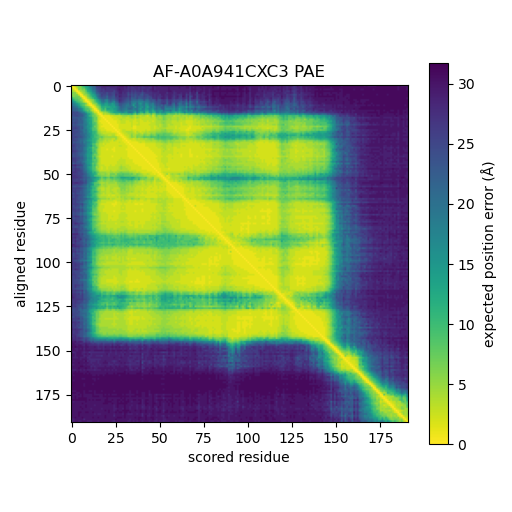 141 ASP A CA 1
ATOM 1038 C C . ASP A 1 141 ? -18.434 0.006 11.787 1.00 93.81 141 ASP A C 1
ATOM 1040 O O . ASP A 1 141 ? -19.145 -0.346 12.728 1.00 93.81 141 ASP A O 1
ATOM 1044 N N . ALA A 1 142 ? -18.213 -0.794 10.741 1.00 92.25 142 ALA A N 1
ATOM 1045 C CA . ALA A 1 142 ? -18.838 -2.104 10.582 1.00 92.25 142 ALA A CA 1
ATOM 1046 C C . ALA A 1 142 ? -18.428 -3.106 11.676 1.00 92.25 142 ALA A C 1
ATOM 1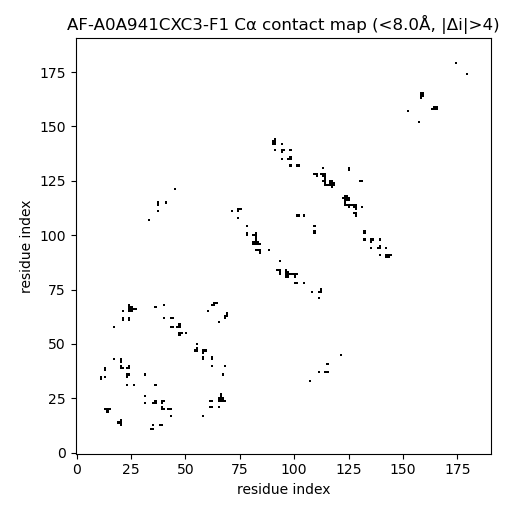048 O O . ALA A 1 142 ? -19.227 -3.964 12.055 1.00 92.25 142 ALA A O 1
ATOM 1049 N N . ALA A 1 143 ? -17.195 -3.002 12.178 1.00 90.94 143 ALA A N 1
ATOM 1050 C CA . ALA A 1 143 ? -16.671 -3.821 13.268 1.00 90.94 143 ALA A CA 1
ATOM 1051 C C . ALA A 1 143 ? -17.151 -3.373 14.656 1.00 90.94 143 ALA A C 1
ATOM 1053 O O . ALA A 1 143 ? -16.978 -4.103 15.636 1.00 90.94 143 ALA A O 1
ATOM 1054 N N . GLN A 1 144 ? -17.714 -2.170 14.765 1.00 86.25 144 GLN A N 1
ATOM 1055 C CA . GLN A 1 144 ? -18.177 -1.641 16.033 1.00 86.25 144 GLN A CA 1
ATOM 1056 C C . GLN A 1 144 ? -19.424 -2.418 16.480 1.00 86.25 144 GLN A C 1
ATOM 1058 O O . GLN A 1 144 ? -20.294 -2.718 15.654 1.00 86.25 144 GLN A O 1
ATOM 1063 N N . PRO A 1 145 ? -19.543 -2.776 17.773 1.00 76.69 145 PRO A N 1
ATOM 1064 C CA . PRO A 1 145 ? -20.751 -3.414 18.266 1.00 76.69 145 PRO A CA 1
ATOM 1065 C C . PRO A 1 145 ? -21.917 -2.470 17.996 1.00 76.69 145 PRO A C 1
ATOM 1067 O O . PRO A 1 145 ? -22.024 -1.398 18.599 1.00 76.69 145 PRO A O 1
ATOM 1070 N N . ARG A 1 146 ? -22.785 -2.856 17.057 1.00 76.31 146 ARG A N 1
ATOM 1071 C CA . ARG A 1 146 ? -24.021 -2.124 16.821 1.00 76.31 146 ARG A CA 1
ATOM 1072 C C . ARG A 1 146 ? -24.762 -2.123 18.144 1.00 76.31 146 ARG A C 1
ATOM 1074 O O . ARG A 1 146 ? -24.961 -3.182 18.741 1.00 76.31 146 ARG A O 1
ATOM 1081 N N . LYS A 1 147 ? -25.162 -0.940 18.611 1.00 60.84 147 LYS A N 1
ATOM 1082 C CA . LYS A 1 147 ? -26.249 -0.861 19.578 1.00 60.84 147 LYS A CA 1
ATOM 1083 C C . LYS A 1 147 ? -27.429 -1.496 18.869 1.00 60.84 147 LYS A C 1
ATOM 1085 O O . LYS A 1 147 ? -28.064 -0.858 18.040 1.00 60.84 147 LYS A O 1
ATOM 1090 N N . THR A 1 148 ? -27.656 -2.782 19.103 1.00 55.91 148 THR A N 1
ATOM 1091 C CA . THR A 1 148 ? -28.951 -3.366 18.830 1.00 55.91 148 THR A CA 1
ATOM 1092 C C . THR A 1 148 ? -29.887 -2.486 19.630 1.00 55.91 148 THR A C 1
ATOM 1094 O O . THR A 1 148 ? -29.778 -2.455 20.858 1.00 55.91 148 THR A O 1
ATOM 1097 N N . ASP A 1 149 ? -30.719 -1.697 18.950 1.00 54.88 149 ASP A N 1
ATOM 1098 C CA . ASP A 1 149 ? -31.940 -1.201 19.551 1.00 54.88 149 ASP A CA 1
ATOM 1099 C C . ASP A 1 149 ? -32.589 -2.444 20.137 1.00 54.88 149 ASP A C 1
ATOM 1101 O O . ASP A 1 149 ? -33.082 -3.319 19.419 1.00 54.88 149 ASP A O 1
ATOM 1105 N N . SER A 1 150 ? -32.441 -2.615 21.447 1.00 52.44 150 SER A N 1
ATOM 1106 C CA . SER A 1 150 ? -33.176 -3.615 22.174 1.00 52.44 150 SER A CA 1
ATOM 1107 C C . SER A 1 150 ? -34.610 -3.164 22.007 1.00 52.44 150 SER A C 1
ATOM 1109 O O . SER A 1 150 ? -35.093 -2.289 22.721 1.00 52.44 150 SER A O 1
ATOM 1111 N N . VAL A 1 151 ? -35.277 -3.721 20.994 1.00 58.28 151 VAL A N 1
ATOM 1112 C CA . VAL A 1 151 ? -36.723 -3.694 20.891 1.00 58.28 151 VAL A CA 1
ATOM 1113 C C . VAL A 1 151 ? -37.172 -4.374 22.169 1.00 58.28 151 VAL A C 1
ATOM 1115 O O . VAL A 1 151 ? -37.180 -5.600 22.285 1.00 58.28 151 VAL A O 1
ATOM 1118 N N . SER A 1 152 ? -37.419 -3.560 23.191 1.00 58.09 152 SER A N 1
ATOM 1119 C CA . SER A 1 152 ? -38.029 -4.001 24.422 1.00 58.09 152 SER A CA 1
ATOM 1120 C C . SER A 1 152 ? -39.425 -4.399 23.989 1.00 58.09 152 SER A C 1
ATOM 1122 O O . SER A 1 152 ? -40.294 -3.547 23.822 1.00 58.09 152 SER A O 1
ATOM 1124 N N . LEU A 1 153 ? -39.585 -5.682 23.645 1.00 58.88 153 LEU A N 1
ATOM 1125 C CA . LEU A 1 153 ? -40.873 -6.255 23.295 1.00 58.88 153 LEU A CA 1
ATOM 1126 C C . LEU A 1 153 ? -41.830 -5.812 24.391 1.00 58.88 153 LEU A C 1
ATOM 1128 O O . LEU A 1 153 ? -41.577 -6.095 25.571 1.00 58.88 153 LEU A O 1
ATOM 1132 N N . SER A 1 154 ? -42.867 -5.068 24.003 1.00 67.44 154 SER A N 1
ATOM 1133 C CA . SER A 1 154 ? -43.864 -4.622 24.960 1.00 67.44 154 SER A CA 1
ATOM 1134 C C . SER A 1 154 ? -44.422 -5.848 25.695 1.00 67.44 154 SER A C 1
ATOM 1136 O O . SER A 1 154 ? -44.377 -6.971 25.167 1.00 67.44 154 SER A O 1
ATOM 1138 N N . PRO A 1 155 ? -44.917 -5.681 26.930 1.00 69.19 155 PRO A N 1
ATOM 1139 C CA . PRO A 1 155 ? -45.506 -6.779 27.688 1.00 69.19 155 PRO A CA 1
ATOM 1140 C C . PRO A 1 155 ? -46.556 -7.553 26.877 1.00 69.19 155 PRO A C 1
ATOM 1142 O O . PRO A 1 155 ? -46.602 -8.779 26.972 1.00 69.19 155 PRO A O 1
ATOM 1145 N N . GLU A 1 156 ? -47.319 -6.872 26.009 1.00 64.38 156 GLU A N 1
ATOM 1146 C CA . GLU A 1 156 ? -48.285 -7.524 25.119 1.00 64.38 156 GLU A CA 1
ATOM 1147 C C . GLU A 1 156 ? -47.616 -8.427 24.074 1.00 64.38 156 GLU A C 1
ATOM 1149 O O . GLU A 1 156 ? -48.044 -9.564 23.883 1.00 64.38 156 GLU A O 1
ATOM 1154 N N . ALA A 1 157 ? -46.530 -7.983 23.432 1.00 68.56 157 ALA A N 1
ATOM 1155 C CA . ALA A 1 157 ? -45.820 -8.791 22.439 1.00 68.56 157 ALA A CA 1
ATOM 1156 C C . ALA A 1 157 ? -45.208 -10.062 23.058 1.00 68.56 157 ALA A C 1
ATOM 1158 O O . ALA A 1 157 ? -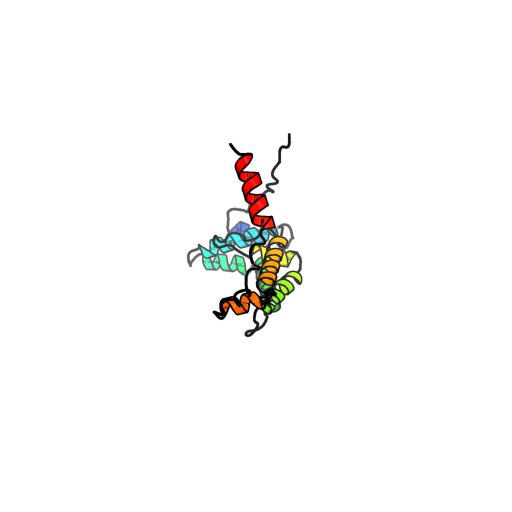45.180 -11.119 22.425 1.00 68.56 157 ALA A O 1
ATOM 1159 N N . ARG A 1 158 ? -44.769 -9.982 24.321 1.00 68.50 158 ARG A N 1
ATOM 1160 C CA . ARG A 1 158 ? -44.293 -11.142 25.094 1.00 68.50 158 ARG A CA 1
ATOM 1161 C C . ARG A 1 158 ? -45.428 -12.096 25.469 1.00 68.50 158 ARG A C 1
ATOM 1163 O O . ARG A 1 158 ? -45.232 -13.305 25.393 1.00 68.50 158 ARG A O 1
ATOM 1170 N N . ALA A 1 159 ? -46.603 -11.575 25.823 1.00 66.75 159 ALA A N 1
ATOM 1171 C CA . ALA A 1 159 ? -47.779 -12.390 26.130 1.00 66.75 159 ALA A CA 1
ATOM 1172 C C . ALA A 1 159 ? -48.276 -13.167 24.896 1.00 66.75 159 ALA A C 1
ATOM 1174 O O . ALA A 1 159 ? -48.531 -14.367 24.985 1.00 66.75 159 ALA A O 1
ATOM 1175 N N . HIS A 1 160 ? -48.304 -12.521 23.727 1.00 60.56 160 HIS A N 1
ATOM 1176 C CA . HIS A 1 160 ? -48.702 -13.166 22.474 1.00 60.56 160 HIS A CA 1
ATOM 1177 C C . HIS A 1 160 ? -47.735 -14.275 22.025 1.00 60.56 160 HIS A C 1
ATOM 1179 O O . HIS A 1 160 ? -48.180 -15.307 21.527 1.00 60.56 160 HIS A O 1
ATOM 1185 N N . LEU A 1 161 ? -46.425 -14.105 22.236 1.00 63.41 161 LEU A N 1
ATOM 1186 C CA . LEU A 1 161 ? -45.412 -15.128 21.930 1.00 63.41 161 LEU A CA 1
ATOM 1187 C C . LEU A 1 161 ? -45.400 -16.297 22.927 1.00 63.41 161 LEU A C 1
ATOM 1189 O O . LEU A 1 161 ? -45.065 -17.414 22.544 1.00 63.41 161 LEU A O 1
ATOM 1193 N N . ALA A 1 162 ? -45.798 -16.072 24.182 1.00 68.88 162 ALA A N 1
ATOM 1194 C CA . ALA A 1 162 ? -45.912 -17.113 25.207 1.00 68.88 162 ALA A CA 1
ATOM 1195 C C . ALA A 1 162 ? -47.160 -18.007 25.047 1.00 68.88 162 ALA A C 1
ATOM 1197 O O . ALA A 1 162 ? -47.452 -18.820 25.923 1.00 68.88 162 ALA A O 1
ATOM 1198 N N . GLY A 1 163 ? -47.918 -17.851 23.954 1.00 54.34 163 GLY A N 1
ATOM 1199 C CA . GLY A 1 163 ? -49.164 -18.584 23.732 1.00 54.34 163 GLY A CA 1
ATOM 1200 C C . GLY A 1 163 ? -50.289 -18.173 24.684 1.00 54.34 163 GLY A C 1
ATOM 1201 O O . GLY A 1 163 ? -51.285 -18.887 24.785 1.00 54.34 163 GLY A O 1
ATOM 1202 N N . ALA A 1 164 ? -50.155 -17.038 25.380 1.00 53.03 164 ALA A N 1
ATOM 1203 C CA . ALA A 1 164 ? -51.235 -16.503 26.188 1.00 53.03 164 ALA A CA 1
ATOM 1204 C C . ALA A 1 164 ? -52.235 -15.818 25.253 1.00 53.03 164 ALA A C 1
ATOM 1206 O O . ALA A 1 164 ? -52.005 -14.721 24.741 1.00 53.03 164 ALA A O 1
ATOM 1207 N N . THR A 1 165 ? -53.354 -16.495 25.009 1.00 55.62 165 THR A N 1
ATOM 1208 C CA . THR A 1 165 ? -54.542 -15.884 24.419 1.00 55.62 165 THR A CA 1
ATOM 1209 C C . THR A 1 165 ? -54.885 -14.641 25.247 1.00 55.62 165 THR A C 1
ATOM 1211 O O . THR A 1 165 ? -54.927 -14.747 26.478 1.00 55.62 165 THR A O 1
ATOM 1214 N N . PRO A 1 166 ? -55.093 -13.461 24.633 1.00 50.94 166 PRO A N 1
ATOM 1215 C CA . PRO A 1 166 ? -55.484 -12.276 25.386 1.00 50.94 166 PRO A CA 1
ATOM 1216 C C . PRO A 1 166 ? -56.744 -12.588 26.207 1.00 50.94 166 PRO A C 1
ATOM 1218 O O . PRO A 1 166 ? -57.593 -13.354 25.733 1.00 50.94 166 PRO A O 1
ATOM 1221 N N . PRO A 1 167 ? -56.887 -12.037 27.427 1.00 47.19 167 PRO A N 1
ATOM 1222 C CA . PRO A 1 167 ? -58.126 -12.183 28.169 1.00 47.19 167 PRO A CA 1
ATOM 1223 C C . PRO A 1 167 ? -59.257 -11.648 27.294 1.00 47.19 167 PRO A C 1
ATOM 1225 O O . PRO A 1 167 ? -59.214 -10.510 26.825 1.00 47.19 167 PRO A O 1
ATOM 1228 N N . VAL A 1 168 ? -60.238 -12.513 27.038 1.00 49.91 168 VAL A N 1
ATOM 1229 C CA . VAL A 1 168 ? -61.477 -12.152 26.355 1.00 49.91 168 VAL A CA 1
ATOM 1230 C C . VAL A 1 168 ? -62.040 -10.925 27.077 1.00 49.91 168 VAL A C 1
ATOM 1232 O O . VAL A 1 168 ? -62.221 -10.994 28.298 1.00 49.91 168 VAL A O 1
ATOM 1235 N N . PRO A 1 169 ? -62.270 -9.794 26.387 1.00 44.84 169 PRO A N 1
ATOM 1236 C CA . PRO A 1 169 ? -62.903 -8.653 27.018 1.00 44.84 169 PRO A CA 1
ATOM 1237 C C . PRO A 1 169 ? -64.260 -9.097 27.560 1.00 44.84 169 PRO A C 1
ATOM 1239 O O . PRO A 1 169 ? -65.050 -9.742 26.869 1.00 44.84 169 PRO A O 1
ATOM 1242 N N . ALA A 1 170 ? -64.490 -8.790 28.833 1.00 46.75 170 ALA A N 1
ATOM 1243 C CA . ALA A 1 170 ? -65.764 -9.003 29.486 1.00 46.75 170 ALA A CA 1
ATOM 1244 C C . ALA A 1 170 ? -66.892 -8.353 28.668 1.00 46.75 170 ALA A C 1
ATOM 1246 O O . ALA A 1 170 ? -66.751 -7.211 28.240 1.00 46.75 170 ALA A O 1
ATOM 1247 N N . ALA A 1 171 ? -67.967 -9.125 28.485 1.00 46.56 171 ALA A N 1
ATOM 1248 C CA . ALA A 1 171 ? -69.330 -8.747 28.112 1.00 46.56 171 ALA A CA 1
ATOM 1249 C C . ALA A 1 171 ? -69.508 -7.445 27.305 1.00 46.56 171 ALA A C 1
ATOM 1251 O O . ALA A 1 171 ? -69.411 -6.333 27.826 1.00 46.56 171 ALA A O 1
ATOM 1252 N N . GLU A 1 172 ? -69.907 -7.607 26.042 1.00 48.75 172 GLU A N 1
ATOM 1253 C CA . GLU A 1 172 ? -70.552 -6.555 25.259 1.00 48.75 172 GLU A CA 1
ATOM 1254 C C . GLU A 1 172 ? -71.724 -5.944 26.058 1.00 48.75 172 GLU A C 1
ATOM 1256 O O . GLU A 1 172 ? -72.550 -6.688 26.594 1.00 48.75 172 GLU A O 1
ATOM 1261 N N . PRO A 1 173 ? -71.840 -4.608 26.160 1.00 51.84 173 PRO A N 1
ATOM 1262 C CA . PRO A 1 173 ? -73.038 -3.998 26.714 1.00 51.84 173 PRO A CA 1
ATOM 1263 C C . PRO A 1 173 ? -74.215 -4.251 25.766 1.00 51.84 173 PRO A C 1
ATOM 1265 O O . PRO A 1 173 ? -74.125 -3.973 24.566 1.00 51.84 173 PRO A O 1
ATOM 1268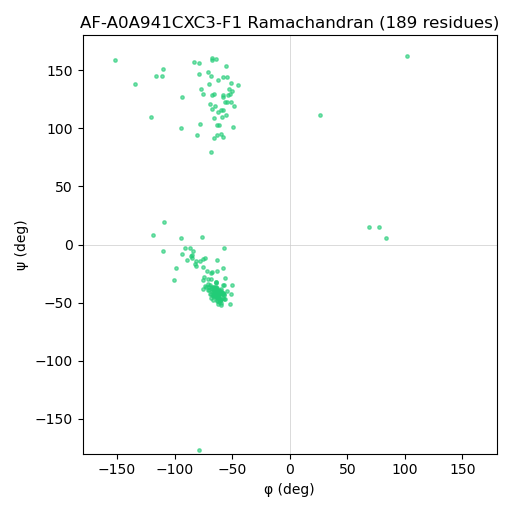 N N . GLU A 1 174 ? -75.314 -4.767 26.322 1.00 49.81 174 GLU A N 1
ATOM 1269 C CA . GLU A 1 174 ? -76.566 -5.017 25.611 1.00 49.81 174 GLU A CA 1
ATOM 1270 C C . GLU A 1 174 ? -76.974 -3.840 24.714 1.00 49.81 174 GLU A C 1
ATOM 1272 O O . GLU A 1 174 ? -76.899 -2.658 25.068 1.00 49.81 174 GLU A O 1
ATOM 1277 N N . MET A 1 175 ? -77.433 -4.199 23.519 1.00 48.22 175 MET A N 1
ATOM 1278 C CA . MET A 1 175 ? -77.915 -3.295 22.489 1.00 48.22 175 MET A CA 1
ATOM 1279 C C . MET A 1 175 ? -79.129 -2.515 23.012 1.00 48.22 175 MET A C 1
ATOM 1281 O O . MET A 1 175 ? -80.239 -3.035 23.089 1.00 48.22 175 MET A O 1
ATOM 1285 N N . SER A 1 176 ? -78.928 -1.250 23.385 1.00 60.09 176 SER A N 1
ATOM 1286 C CA . SER A 1 176 ? -80.026 -0.409 23.856 1.00 60.09 176 SER A CA 1
ATOM 1287 C C . SER A 1 176 ? -81.078 -0.206 22.747 1.00 60.09 176 SER A C 1
ATOM 1289 O O . SER A 1 176 ? -80.714 -0.010 21.581 1.00 60.09 176 SER A O 1
ATOM 1291 N N . PRO A 1 177 ? -82.388 -0.193 23.069 1.00 58.25 177 PRO A N 1
ATOM 1292 C CA . PRO A 1 177 ? -83.464 -0.044 22.079 1.00 58.25 177 PRO A CA 1
ATOM 1293 C C . PRO A 1 177 ? -83.364 1.245 21.239 1.00 58.25 177 PRO A C 1
ATOM 1295 O O . PRO A 1 177 ? -83.860 1.299 20.114 1.00 58.25 177 PRO A O 1
ATOM 1298 N N . ALA A 1 178 ? -82.638 2.259 21.724 1.00 58.19 178 ALA A N 1
ATOM 1299 C CA . ALA A 1 178 ? -82.314 3.469 20.968 1.00 58.19 178 ALA A CA 1
ATOM 1300 C C . ALA A 1 178 ? -81.420 3.204 19.735 1.00 58.19 178 ALA A C 1
ATOM 1302 O O . ALA A 1 178 ? -81.567 3.872 18.711 1.00 58.19 178 ALA A O 1
ATOM 1303 N N . ARG A 1 179 ? -80.527 2.204 19.787 1.00 54.34 179 ARG A N 1
ATOM 1304 C CA . ARG A 1 179 ? -79.654 1.819 18.662 1.00 54.34 179 ARG A CA 1
ATOM 1305 C C . ARG A 1 179 ? -80.403 1.045 17.569 1.00 54.34 179 ARG A C 1
ATOM 1307 O O . ARG A 1 179 ? -80.087 1.211 16.394 1.00 54.34 179 ARG A O 1
ATOM 1314 N N . ALA A 1 180 ? -81.438 0.281 17.927 1.00 56.91 180 ALA A N 1
ATOM 1315 C CA . ALA A 1 180 ? -82.293 -0.428 16.968 1.00 56.91 180 ALA A CA 1
ATOM 1316 C C . ALA A 1 180 ? -83.201 0.525 16.157 1.00 56.91 180 ALA A C 1
ATOM 1318 O O . ALA A 1 180 ? -83.436 0.313 14.962 1.00 56.91 180 ALA A O 1
ATOM 1319 N N . ALA A 1 181 ? -83.655 1.624 16.773 1.00 58.94 181 ALA A N 1
ATOM 1320 C CA . ALA A 1 181 ? -84.431 2.659 16.085 1.00 58.94 181 ALA A CA 1
ATOM 1321 C C . ALA A 1 181 ? -83.593 3.436 15.048 1.00 58.94 181 ALA A C 1
ATOM 1323 O O . ALA A 1 181 ? -84.084 3.741 13.960 1.00 58.94 181 ALA A O 1
ATOM 1324 N N . ALA A 1 182 ? -82.313 3.697 15.341 1.00 58.19 182 ALA A N 1
ATOM 1325 C CA . ALA A 1 182 ? -81.412 4.415 14.434 1.00 58.19 182 ALA A CA 1
ATOM 1326 C C . ALA A 1 182 ? -81.097 3.624 13.147 1.00 58.19 182 ALA A C 1
ATOM 1328 O O . ALA A 1 182 ? -81.033 4.205 12.063 1.00 58.19 182 ALA A O 1
ATOM 1329 N N . LEU A 1 183 ? -80.973 2.295 13.241 1.00 55.59 183 LEU A N 1
ATOM 1330 C CA . LEU A 1 183 ? -80.760 1.417 12.082 1.00 55.59 183 LEU A CA 1
ATOM 1331 C C . LEU A 1 183 ? -81.981 1.370 11.152 1.00 55.59 183 LEU A C 1
ATOM 1333 O O . LEU A 1 183 ? -81.827 1.431 9.936 1.00 55.59 183 LEU A O 1
ATOM 1337 N N . SER A 1 184 ? -83.193 1.365 11.715 1.00 59.78 184 SER A N 1
ATOM 1338 C CA . SER A 1 184 ? -84.442 1.331 10.938 1.00 59.78 184 SER A CA 1
ATOM 1339 C C . SER A 1 184 ? -84.702 2.629 10.155 1.00 59.78 184 SER A C 1
ATOM 1341 O O . SER A 1 184 ? -85.323 2.602 9.091 1.00 59.78 184 SER A O 1
ATOM 1343 N N . ALA A 1 185 ? -84.216 3.768 10.661 1.00 57.00 185 ALA A N 1
ATOM 1344 C CA . ALA A 1 185 ? -84.314 5.058 9.979 1.00 57.00 185 ALA A CA 1
ATOM 1345 C C . ALA A 1 185 ? -83.367 5.152 8.770 1.00 57.00 185 ALA A C 1
ATOM 1347 O O . ALA A 1 185 ? -83.743 5.709 7.740 1.00 57.00 185 ALA A O 1
ATOM 1348 N N . TYR A 1 186 ? -82.169 4.565 8.865 1.00 51.91 186 TYR A N 1
ATOM 1349 C CA . TYR A 1 186 ? -81.176 4.625 7.791 1.00 51.91 186 TYR A CA 1
ATOM 1350 C C . TYR A 1 186 ? -81.587 3.776 6.578 1.00 51.91 186 TYR A C 1
ATOM 1352 O O . TYR A 1 186 ? -81.468 4.224 5.443 1.00 51.91 186 TYR A O 1
ATOM 1360 N N . THR A 1 187 ? -82.174 2.593 6.795 1.00 59.66 187 THR A N 1
ATOM 1361 C CA . THR A 1 187 ? -82.586 1.694 5.699 1.00 59.66 187 THR A CA 1
ATOM 1362 C C . THR A 1 187 ? -83.812 2.192 4.924 1.00 59.66 187 THR A C 1
ATOM 1364 O O . THR A 1 187 ? -84.005 1.813 3.771 1.00 59.66 187 THR A O 1
ATOM 1367 N N . ARG A 1 188 ? -84.648 3.057 5.521 1.00 55.19 188 ARG A N 1
ATOM 1368 C CA . ARG A 1 188 ? -85.829 3.635 4.853 1.00 55.19 188 ARG A CA 1
ATOM 1369 C C . ARG A 1 188 ? -85.480 4.827 3.948 1.00 55.19 188 ARG A C 1
ATOM 1371 O O . ARG A 1 188 ? -86.268 5.142 3.067 1.00 55.19 188 ARG A O 1
ATOM 1378 N N . LEU A 1 189 ? -84.310 5.448 4.125 1.00 55.38 189 LEU A N 1
ATOM 1379 C CA . LEU A 1 189 ? -83.812 6.526 3.257 1.00 55.38 189 LEU A CA 1
ATOM 1380 C C . LEU A 1 189 ? -83.031 6.018 2.028 1.00 55.38 189 LEU A C 1
ATOM 1382 O O . LEU A 1 189 ? -82.581 6.823 1.219 1.00 55.38 189 LEU A O 1
ATOM 1386 N N . SER A 1 190 ? -82.834 4.701 1.904 1.00 56.88 190 SER A N 1
ATOM 1387 C CA . SER A 1 190 ? -82.048 4.063 0.833 1.00 56.88 190 SER A CA 1
ATOM 1388 C C . SER A 1 190 ? -82.901 3.288 -0.184 1.00 56.88 190 SER A C 1
ATOM 1390 O O . SER A 1 190 ? -82.375 2.415 -0.875 1.00 56.88 190 SER A O 1
ATOM 1392 N N . ARG A 1 191 ? -84.208 3.569 -0.262 1.00 48.03 191 ARG A N 1
ATOM 1393 C CA . ARG A 1 191 ? -85.109 3.056 -1.306 1.00 48.03 191 ARG A CA 1
ATOM 1394 C C . ARG A 1 191 ? -85.770 4.193 -2.060 1.00 48.03 191 ARG A C 1
ATOM 1396 O O . ARG A 1 191 ? -86.202 5.148 -1.382 1.00 48.03 191 ARG A O 1
#

Radius of gyration: 34.07 Å; Cα contacts (8 Å, |Δi|>4): 143; chains: 1; bounding box: 103×42×52 Å

Nearest PDB structures (foldseek):
  2k0d-assembly1_X  TM=3.060E-01  e=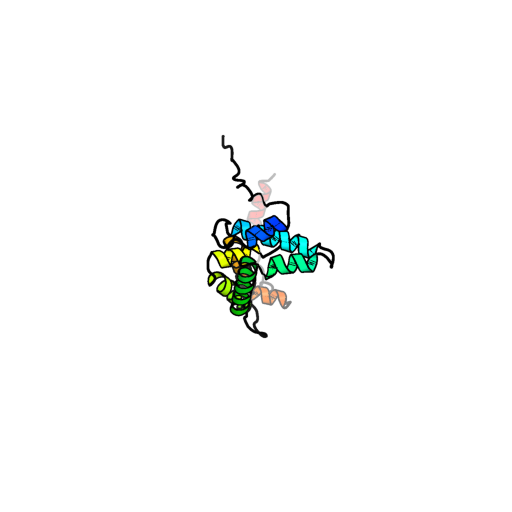4.290E+00  unclassified

Sequence (191 aa):
MQIANTLAGPSPVLPDTVAAAALVLHDRSGASSLDQQLSAYQDLASRWRAAPSSDRQALAKALTESPFGQRVQSTLNAFTRAAWAGPRAVPPEPQAKLLSAFDGLSEDDQQIVAGLQVDGSGAPAFGSPAEYRQRLKADLDAAQPRKTDSVSLSPEARAHLAGATPPVPAAEPEMSPARAAALSAYTRLSR